Protein AF-A0A7K2Z265-F1 (afdb_monomer)

Foldseek 3Di:
DLQLLLVLLQDLCQLVLLLVCQVVPDHRLSNLQNVLSLCVLLVVNVLSLVSLVSSLVVLDLSSLQVQLVVCVVVVNNVSNVVSVVSSVVSVVVDDDDDPPPDVGDRLAEPVLSVQSNVCVVVVHRRHGPPQLSVLQVVQLVVQPDPPPNSNGGRHSCNSVCRHPRDDDPDDPDPDPPPPPPPDDDDDDDD

Solvent-accessible surface area (backbone atoms only — not comparable to full-atom values): 10446 Å² total; per-residue (Å²): 97,55,57,62,37,48,53,45,48,61,32,51,60,32,20,59,28,38,31,45,37,29,45,77,87,48,92,34,29,62,9,25,29,33,50,16,30,53,29,42,33,55,71,37,52,70,50,14,51,51,28,18,52,52,5,30,73,65,58,27,34,65,19,20,40,50,50,14,43,48,28,48,79,70,70,36,59,69,61,13,50,53,27,40,52,49,17,56,52,36,58,73,69,57,75,88,70,77,83,75,86,64,90,46,58,57,25,46,41,64,71,58,49,52,47,30,53,52,29,35,75,72,71,44,84,40,62,58,56,69,70,58,36,50,58,56,49,50,35,34,66,72,18,73,44,92,91,57,76,44,44,55,61,71,49,65,58,46,42,58,52,46,39,62,55,75,73,80,90,80,83,90,75,77,78,81,74,76,80,76,79,82,82,77,80,88,80,80,82,135

Nearest PDB structures (foldseek):
  6lk8-assembly1_U  TM=5.313E-01  e=1.709E+00  Xenopus laevis
  7o04-assembly1_B  TM=4.728E-01  e=8.018E+00  Shigella flexneri

Mean predicted aligned error: 9.59 Å

Secondary structure (DSSP, 8-state):
-HHHHHHHHTSTTHHHHHHHHHSTTS--HHHHHHHHHHHHHTT-HHHHHHHHHHHHHTT-HHHHHHHHHHHHHTT-HHHHHHHHHHHHHHHHH-------------SS-HHHHHHHHHHHHTTPPP---HHHHHHHHHHHHTT--TTTTT-----TTHHHHHHTPPPPS---------------PPPPP-

Radius of gyration: 20.93 Å; Cα contacts (8 Å, |Δi|>4): 254; chains: 1; bounding box: 68×50×61 Å

Structure (mmCIF, N/CA/C/O backbone):
data_AF-A0A7K2Z265-F1
#
_entry.id   AF-A0A7K2Z265-F1
#
loop_
_atom_site.group_PDB
_atom_site.id
_atom_site.type_symbol
_atom_site.label_atom_id
_atom_site.label_alt_id
_atom_site.label_comp_id
_atom_site.label_asym_id
_atom_site.label_entity_id
_atom_site.label_seq_id
_atom_site.pdbx_PDB_ins_code
_atom_site.Cartn_x
_atom_site.Cartn_y
_atom_site.Cartn_z
_atom_site.occupancy
_atom_site.B_iso_or_equiv
_atom_site.auth_seq_id
_atom_site.auth_comp_id
_atom_site.auth_asym_id
_atom_site.auth_atom_id
_atom_site.pdbx_PDB_model_num
ATOM 1 N N . LEU A 1 1 ? -10.457 3.605 0.356 1.00 92.75 1 LEU A N 1
ATOM 2 C CA . LEU A 1 1 ? -9.118 2.986 0.480 1.00 92.75 1 LEU A CA 1
ATOM 3 C C . LEU A 1 1 ? -8.331 3.089 -0.828 1.00 92.75 1 LEU A C 1
ATOM 5 O O . LEU A 1 1 ? -7.249 3.657 -0.787 1.00 92.75 1 LEU A O 1
ATOM 9 N N . GLY A 1 2 ? -8.897 2.667 -1.969 1.00 92.56 2 GLY A N 1
ATOM 10 C CA . GLY A 1 2 ? -8.255 2.712 -3.298 1.00 92.56 2 GLY A CA 1
ATOM 11 C C . GLY A 1 2 ? -7.523 4.016 -3.658 1.00 92.56 2 GLY A C 1
ATOM 12 O O . GLY A 1 2 ? -6.357 3.982 -4.046 1.00 92.56 2 GLY A O 1
ATOM 13 N N . LEU A 1 3 ? -8.145 5.181 -3.442 1.00 93.81 3 LEU A N 1
ATOM 14 C CA . LEU A 1 3 ? -7.483 6.471 -3.689 1.00 93.81 3 LEU A CA 1
ATOM 15 C C . LEU A 1 3 ? -6.237 6.681 -2.813 1.00 93.81 3 LEU A C 1
ATOM 17 O O . LEU A 1 3 ? -5.210 7.133 -3.304 1.00 93.81 3 LEU A O 1
ATOM 21 N N . ALA A 1 4 ? -6.306 6.339 -1.525 1.00 93.94 4 ALA A N 1
ATOM 22 C CA . ALA A 1 4 ? -5.195 6.549 -0.598 1.00 93.94 4 ALA A CA 1
ATOM 23 C C . ALA A 1 4 ? -3.974 5.704 -0.984 1.00 93.94 4 ALA A C 1
ATOM 25 O O . ALA A 1 4 ? -2.866 6.230 -1.049 1.00 93.94 4 ALA A O 1
ATOM 26 N N . VAL A 1 5 ? -4.184 4.422 -1.295 1.00 95.56 5 VAL A N 1
ATOM 27 C CA . VAL A 1 5 ? -3.099 3.524 -1.720 1.00 95.56 5 VAL A CA 1
ATOM 28 C C . VAL A 1 5 ? -2.532 3.931 -3.084 1.00 95.56 5 VAL A C 1
ATOM 30 O O . VAL A 1 5 ? -1.319 3.897 -3.267 1.00 95.56 5 VAL A O 1
ATOM 33 N N . SER A 1 6 ? -3.380 4.421 -3.997 1.00 95.06 6 SER A N 1
ATOM 34 C CA . SER A 1 6 ? -2.948 4.947 -5.299 1.00 95.06 6 SER A CA 1
ATOM 35 C C . SER A 1 6 ? -2.081 6.196 -5.146 1.00 95.06 6 SER A C 1
ATOM 37 O O . SER A 1 6 ? -1.080 6.339 -5.835 1.00 95.06 6 SER A O 1
ATOM 39 N N . LEU A 1 7 ? -2.420 7.107 -4.231 1.00 94.12 7 LEU A N 1
ATOM 40 C CA . LEU A 1 7 ? -1.603 8.298 -3.973 1.00 94.12 7 LEU A CA 1
ATOM 41 C C . LEU A 1 7 ? -0.234 7.946 -3.382 1.00 94.12 7 LEU A C 1
ATOM 43 O O . LEU A 1 7 ? 0.754 8.580 -3.733 1.00 94.12 7 LEU A O 1
ATOM 47 N N . VAL A 1 8 ? -0.167 6.928 -2.522 1.00 94.44 8 VAL A N 1
ATOM 48 C CA . VAL A 1 8 ? 1.095 6.460 -1.933 1.00 94.44 8 VAL A CA 1
ATOM 49 C C . VAL A 1 8 ? 2.042 5.914 -3.000 1.00 94.44 8 VAL A C 1
ATOM 51 O O . VAL A 1 8 ? 3.195 6.329 -3.040 1.00 94.44 8 VAL A O 1
ATOM 54 N N . VAL A 1 9 ? 1.574 5.022 -3.881 1.00 93.31 9 VAL A N 1
ATOM 55 C CA . VAL A 1 9 ? 2.433 4.439 -4.936 1.00 93.31 9 VAL A CA 1
ATOM 56 C C . VAL A 1 9 ? 2.828 5.454 -6.013 1.00 93.31 9 VAL A C 1
ATOM 58 O O . VAL A 1 9 ? 3.800 5.245 -6.731 1.00 93.31 9 VAL A O 1
ATOM 61 N N . ASN A 1 10 ? 2.086 6.561 -6.114 1.00 91.62 10 ASN A N 1
ATOM 62 C CA . ASN A 1 10 ? 2.368 7.677 -7.015 1.00 91.62 10 ASN A CA 1
ATOM 63 C C . ASN A 1 10 ? 3.257 8.762 -6.395 1.00 91.62 10 ASN A C 1
ATOM 65 O O . ASN A 1 10 ? 3.601 9.719 -7.090 1.00 91.62 10 ASN A O 1
ATOM 69 N N . ALA A 1 11 ? 3.596 8.653 -5.110 1.00 89.31 11 ALA A N 1
ATOM 70 C CA . ALA A 1 11 ? 4.465 9.615 -4.458 1.00 89.31 11 ALA A CA 1
ATOM 71 C C . ALA A 1 11 ? 5.883 9.530 -5.043 1.00 89.31 11 ALA A C 1
ATOM 73 O O . ALA A 1 11 ? 6.406 8.443 -5.268 1.00 89.31 11 ALA A O 1
ATOM 74 N N . GLU A 1 12 ? 6.513 10.684 -5.247 1.00 84.62 12 GLU A N 1
ATOM 75 C CA . GLU A 1 12 ? 7.880 10.801 -5.772 1.00 84.62 12 GLU A CA 1
ATOM 76 C C . GLU A 1 12 ? 8.914 9.930 -5.022 1.00 84.62 12 GLU A C 1
ATOM 78 O O . GLU A 1 12 ? 9.615 9.173 -5.688 1.00 84.62 12 GLU A O 1
ATOM 83 N N . PRO A 1 13 ? 8.954 9.885 -3.670 1.00 87.00 13 PRO A N 1
ATOM 84 C CA . PRO A 1 13 ? 9.923 9.051 -2.949 1.00 87.00 13 PRO A CA 1
ATOM 85 C C . PRO A 1 13 ? 9.544 7.559 -2.874 1.00 87.00 13 PRO A C 1
ATOM 87 O O . PRO A 1 13 ? 10.169 6.800 -2.131 1.00 87.00 13 PRO A O 1
ATOM 90 N N . ALA A 1 14 ? 8.489 7.100 -3.562 1.00 89.25 14 ALA A N 1
ATOM 91 C CA . ALA A 1 14 ? 7.989 5.733 -3.395 1.00 89.25 14 ALA A CA 1
ATOM 92 C C . ALA A 1 14 ? 8.985 4.666 -3.884 1.00 89.25 14 ALA A C 1
ATOM 94 O O . ALA A 1 14 ? 9.100 3.613 -3.256 1.00 89.25 14 ALA A O 1
ATOM 95 N N . ALA A 1 15 ? 9.718 4.941 -4.969 1.00 90.00 15 ALA A N 1
ATOM 96 C CA . ALA A 1 15 ? 10.728 4.025 -5.498 1.00 90.00 15 ALA A CA 1
ATOM 97 C C . ALA A 1 15 ? 11.900 3.854 -4.525 1.00 90.00 15 ALA A C 1
ATOM 99 O O . ALA A 1 15 ? 12.265 2.726 -4.193 1.00 90.00 15 ALA A O 1
ATOM 100 N N . ASP A 1 16 ? 12.425 4.966 -4.012 1.00 88.81 16 ASP A N 1
ATOM 101 C CA . ASP A 1 16 ? 13.565 4.963 -3.095 1.00 88.81 16 ASP A CA 1
ATOM 102 C C . ASP A 1 16 ? 13.193 4.371 -1.738 1.00 88.81 16 ASP A C 1
ATOM 104 O O . ASP A 1 16 ? 13.951 3.589 -1.167 1.00 88.81 16 ASP A O 1
ATOM 108 N N . ALA A 1 17 ? 11.989 4.662 -1.239 1.00 89.81 17 ALA A N 1
ATOM 109 C CA . ALA A 1 17 ? 11.475 4.040 -0.025 1.00 89.81 17 ALA A CA 1
ATOM 110 C C . ALA A 1 17 ? 11.376 2.513 -0.163 1.00 89.81 17 ALA A C 1
ATOM 112 O O . ALA A 1 17 ? 11.757 1.785 0.755 1.00 89.81 17 ALA A O 1
ATOM 113 N N . LEU A 1 18 ? 10.901 2.016 -1.310 1.00 90.75 18 LEU A N 1
ATOM 114 C CA . LEU A 1 18 ? 10.829 0.580 -1.575 1.00 90.75 18 LEU A CA 1
ATOM 115 C C . LEU A 1 18 ? 12.227 -0.050 -1.695 1.00 90.75 18 LEU A C 1
ATOM 117 O O . LEU A 1 18 ? 12.450 -1.124 -1.140 1.00 90.75 18 LEU A O 1
ATOM 121 N N . ALA A 1 19 ? 13.175 0.631 -2.346 1.00 89.62 19 ALA A N 1
ATOM 122 C CA . ALA A 1 19 ? 14.568 0.186 -2.428 1.00 89.62 19 ALA A CA 1
ATOM 123 C C . ALA A 1 19 ? 15.222 0.098 -1.039 1.00 89.62 19 ALA A C 1
ATOM 125 O O . ALA A 1 19 ? 15.872 -0.896 -0.720 1.00 89.62 19 ALA A O 1
ATOM 126 N N . ARG A 1 20 ? 14.999 1.102 -0.179 1.00 89.50 20 ARG A N 1
ATOM 127 C CA . ARG A 1 20 ? 15.494 1.108 1.207 1.00 89.50 20 ARG A CA 1
ATOM 128 C C . ARG A 1 20 ? 14.906 -0.014 2.051 1.00 89.50 20 ARG A C 1
ATOM 130 O O . ARG A 1 20 ? 15.618 -0.559 2.881 1.00 89.50 20 ARG A O 1
ATOM 137 N N . LEU A 1 21 ? 13.638 -0.371 1.845 1.00 89.62 21 LEU A N 1
ATOM 138 C CA . LEU A 1 21 ? 13.047 -1.522 2.531 1.00 89.62 21 LEU A CA 1
ATOM 139 C C . LEU A 1 21 ? 13.724 -2.838 2.127 1.00 89.62 21 LEU A C 1
ATOM 141 O O . LEU A 1 21 ? 13.885 -3.720 2.968 1.00 89.62 21 LEU A O 1
ATOM 145 N N . ALA A 1 22 ? 14.099 -2.972 0.855 1.00 87.25 22 ALA A N 1
ATOM 146 C CA . ALA A 1 22 ? 14.779 -4.159 0.351 1.00 87.25 22 ALA A CA 1
ATOM 147 C C . ALA A 1 22 ? 16.253 -4.245 0.797 1.00 87.25 22 ALA A C 1
ATOM 149 O O . ALA A 1 22 ? 16.784 -5.346 0.947 1.00 87.25 22 ALA A O 1
ATOM 150 N N . ASP A 1 23 ? 16.912 -3.109 1.056 1.00 84.06 23 ASP A N 1
ATOM 151 C CA . ASP A 1 23 ? 18.219 -3.065 1.723 1.00 84.06 23 ASP A CA 1
ATOM 152 C C . ASP A 1 23 ? 18.025 -3.360 3.226 1.00 84.06 23 ASP A C 1
ATOM 154 O O . ASP A 1 23 ? 17.827 -2.458 4.039 1.00 84.06 23 ASP A O 1
ATOM 158 N N . THR A 1 24 ? 18.055 -4.647 3.606 1.00 70.06 24 THR A N 1
ATOM 159 C CA . THR A 1 24 ? 17.704 -5.213 4.938 1.00 70.06 24 THR A CA 1
ATOM 160 C C . THR A 1 24 ? 18.455 -4.635 6.147 1.00 70.06 24 THR A C 1
ATOM 162 O O . THR A 1 24 ? 18.251 -5.058 7.286 1.00 70.06 24 THR A O 1
ATOM 165 N N . ARG A 1 25 ? 19.326 -3.649 5.936 1.00 73.69 25 ARG A N 1
ATOM 166 C CA . ARG A 1 25 ? 20.155 -3.003 6.953 1.00 73.69 25 ARG A CA 1
ATOM 167 C C . ARG A 1 25 ? 19.340 -2.274 8.015 1.00 73.69 25 ARG A C 1
ATOM 169 O O . ARG A 1 25 ? 19.812 -2.186 9.150 1.00 73.69 25 ARG A O 1
ATOM 176 N N . ARG A 1 26 ? 18.163 -1.727 7.676 1.00 76.06 26 ARG A N 1
ATOM 177 C CA . ARG A 1 26 ? 17.245 -1.081 8.634 1.00 76.06 26 ARG A CA 1
ATOM 178 C C . ARG A 1 26 ? 15.782 -1.198 8.195 1.00 76.06 26 ARG A C 1
ATOM 180 O O . ARG A 1 26 ? 15.506 -1.109 7.005 1.00 76.06 26 ARG A O 1
ATOM 187 N N . PRO A 1 27 ? 14.831 -1.315 9.141 1.00 80.56 27 PRO A N 1
ATOM 188 C CA . PRO A 1 27 ? 13.412 -1.261 8.811 1.00 80.56 27 PRO A CA 1
ATOM 189 C C . PRO A 1 27 ? 13.046 0.122 8.245 1.00 80.56 27 PRO A C 1
ATOM 191 O O . PRO A 1 27 ? 13.196 1.131 8.938 1.00 80.56 27 PRO A O 1
ATOM 194 N N . ASP A 1 28 ? 12.545 0.174 7.007 1.00 90.06 28 ASP A N 1
ATOM 195 C CA . ASP A 1 28 ? 12.037 1.405 6.389 1.00 90.06 28 ASP A CA 1
ATOM 196 C C . ASP A 1 28 ? 10.500 1.436 6.443 1.00 90.06 28 ASP A C 1
ATOM 198 O O . ASP A 1 28 ? 9.792 0.696 5.752 1.00 90.06 28 ASP A O 1
ATOM 202 N N . ALA A 1 29 ? 9.966 2.315 7.293 1.00 92.56 29 ALA A N 1
ATOM 203 C CA . ALA A 1 29 ? 8.527 2.448 7.500 1.00 92.56 29 ALA A CA 1
ATOM 204 C C . ALA A 1 29 ? 7.792 2.996 6.261 1.00 92.56 29 ALA A C 1
ATOM 206 O O . ALA A 1 29 ? 6.595 2.751 6.088 1.00 92.56 29 ALA A O 1
ATOM 207 N N . SER A 1 30 ? 8.467 3.774 5.411 1.00 92.94 30 SER A N 1
ATOM 208 C CA . SER A 1 30 ? 7.890 4.332 4.182 1.00 92.94 30 SER A CA 1
ATOM 209 C C . SER A 1 30 ? 7.836 3.276 3.082 1.00 92.94 30 SER A C 1
ATOM 211 O O . SER A 1 30 ? 6.812 3.152 2.413 1.00 92.94 30 SER A O 1
ATOM 213 N N . GLY A 1 31 ? 8.878 2.461 2.949 1.00 92.00 31 GLY A N 1
ATOM 214 C CA . GLY A 1 31 ? 8.914 1.333 2.033 1.00 92.00 31 GLY A CA 1
ATOM 215 C C . GLY A 1 31 ? 7.892 0.272 2.413 1.00 92.00 31 GLY A C 1
ATOM 216 O O . GLY A 1 31 ? 7.185 -0.215 1.537 1.00 92.00 31 GLY A O 1
ATOM 217 N N . GLY A 1 32 ? 7.713 -0.008 3.713 1.00 94.38 32 GLY A N 1
ATOM 218 C CA . GLY A 1 32 ? 6.671 -0.931 4.189 1.00 94.38 32 GLY A CA 1
ATOM 219 C C . GLY A 1 32 ? 5.265 -0.457 3.820 1.00 94.38 32 GLY A C 1
ATOM 220 O O . GLY A 1 32 ? 4.431 -1.235 3.360 1.00 94.38 32 GLY A O 1
ATOM 221 N N . LEU A 1 33 ? 5.017 0.851 3.938 1.00 96.56 33 LEU A N 1
ATOM 222 C CA . LEU A 1 33 ? 3.772 1.463 3.483 1.00 96.56 33 LEU A CA 1
ATOM 223 C C . LEU A 1 33 ? 3.577 1.288 1.967 1.00 96.56 33 LEU A C 1
ATOM 225 O O . LEU A 1 33 ? 2.512 0.833 1.548 1.00 96.56 33 LEU A O 1
ATOM 229 N N . VAL A 1 34 ? 4.580 1.655 1.163 1.00 96.19 34 VAL A N 1
ATOM 230 C CA . VAL A 1 34 ? 4.517 1.584 -0.307 1.00 96.19 34 VAL A CA 1
ATOM 231 C C . VAL A 1 34 ? 4.291 0.149 -0.768 1.00 96.19 34 VAL A C 1
ATOM 233 O O . VAL A 1 34 ? 3.402 -0.100 -1.583 1.00 96.19 34 VAL A O 1
ATOM 236 N N . PHE A 1 35 ? 5.033 -0.802 -0.206 1.00 95.75 35 PHE A N 1
ATOM 237 C CA . PHE A 1 35 ? 4.916 -2.208 -0.561 1.00 95.75 35 PHE A CA 1
ATOM 238 C C . PHE A 1 35 ? 3.551 -2.787 -0.179 1.00 95.75 35 PHE A C 1
ATOM 240 O O . PHE A 1 35 ? 2.906 -3.432 -1.004 1.00 95.75 35 PHE A O 1
ATOM 247 N N . GLY A 1 36 ? 3.033 -2.459 1.010 1.00 95.88 36 GLY A N 1
ATOM 248 C CA . GLY A 1 36 ? 1.667 -2.824 1.389 1.00 95.88 36 GLY A CA 1
ATOM 249 C C . GLY A 1 36 ? 0.611 -2.246 0.435 1.00 95.88 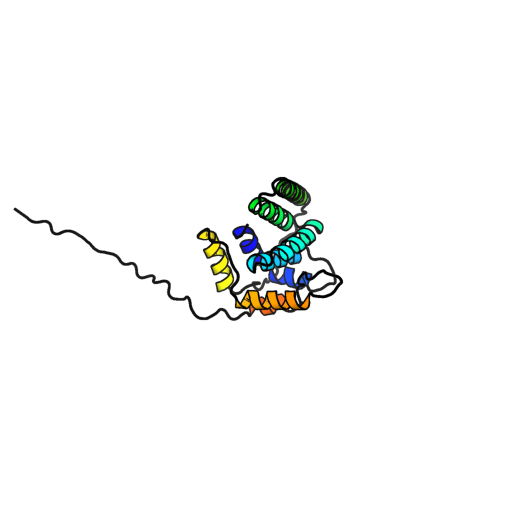36 GLY A C 1
ATOM 250 O O . GLY A 1 36 ? -0.354 -2.925 0.089 1.00 95.88 36 GLY A O 1
ATOM 251 N N . CYS A 1 37 ? 0.800 -1.016 -0.055 1.00 97.00 37 CYS A N 1
ATOM 252 C CA . CYS A 1 37 ? -0.092 -0.421 -1.054 1.00 97.00 37 CYS A CA 1
ATOM 253 C C . CYS A 1 37 ? -0.024 -1.128 -2.417 1.00 97.00 37 CYS A C 1
ATOM 255 O O . CYS A 1 37 ? -1.075 -1.342 -3.020 1.00 97.00 37 CYS A O 1
ATOM 257 N N . LEU A 1 38 ? 1.165 -1.527 -2.882 1.00 95.81 38 LEU A N 1
ATOM 258 C CA . LEU A 1 38 ? 1.321 -2.329 -4.103 1.00 95.81 38 LEU A CA 1
ATOM 259 C C . LEU A 1 38 ? 0.606 -3.680 -3.982 1.00 95.81 38 LEU A C 1
ATOM 261 O O . LEU A 1 38 ? -0.156 -4.052 -4.870 1.00 95.81 38 LEU A O 1
ATOM 265 N N . LEU A 1 39 ? 0.798 -4.376 -2.860 1.00 94.69 39 LEU A N 1
ATOM 266 C CA . LEU A 1 39 ? 0.163 -5.667 -2.590 1.00 94.69 39 LEU A CA 1
ATOM 267 C C . LEU A 1 39 ? -1.361 -5.554 -2.551 1.00 94.69 39 LEU A C 1
ATOM 269 O O . LEU A 1 39 ? -2.044 -6.386 -3.138 1.00 94.69 39 LEU A O 1
ATOM 273 N N . TYR A 1 40 ? -1.902 -4.497 -1.939 1.00 95.25 40 TYR A N 1
ATOM 274 C CA . TYR A 1 40 ? -3.345 -4.254 -1.944 1.00 95.25 40 TYR A CA 1
ATOM 275 C C . TYR A 1 40 ? -3.887 -4.060 -3.367 1.00 95.25 40 TYR A C 1
ATOM 277 O O . TYR A 1 40 ? -4.908 -4.644 -3.719 1.00 95.25 40 TYR A O 1
ATOM 285 N N . LEU A 1 41 ? -3.203 -3.259 -4.194 1.00 94.81 41 LEU A N 1
ATOM 286 C CA . LEU A 1 41 ? -3.617 -3.018 -5.581 1.00 94.81 41 LEU A CA 1
ATOM 287 C C . LEU A 1 41 ? -3.500 -4.272 -6.471 1.00 94.81 41 LEU A C 1
ATOM 289 O O . LEU A 1 41 ? -4.162 -4.334 -7.506 1.00 94.81 41 LEU A O 1
ATOM 293 N N . ALA A 1 42 ? -2.687 -5.249 -6.060 1.00 92.50 42 ALA A N 1
ATOM 294 C CA . ALA A 1 42 ? -2.530 -6.567 -6.680 1.00 92.50 42 ALA A CA 1
ATOM 295 C C . ALA A 1 42 ? -3.374 -7.672 -6.005 1.00 92.50 42 ALA A C 1
ATOM 297 O O . ALA A 1 42 ? -3.111 -8.852 -6.205 1.00 92.50 42 ALA A O 1
ATOM 298 N N . ASP A 1 43 ? -4.371 -7.303 -5.193 1.00 91.31 43 ASP A N 1
ATOM 299 C CA . ASP A 1 43 ? -5.291 -8.218 -4.492 1.00 91.31 43 ASP A CA 1
ATOM 300 C C . ASP A 1 43 ? -4.678 -9.115 -3.399 1.00 91.31 43 ASP A C 1
ATOM 302 O O . ASP A 1 43 ? -5.332 -10.007 -2.865 1.00 91.31 43 ASP A O 1
ATOM 306 N N . HIS A 1 44 ? -3.449 -8.842 -2.968 1.00 90.44 44 HIS A N 1
ATOM 307 C CA . HIS A 1 44 ? -2.797 -9.543 -1.860 1.00 90.44 44 HIS A CA 1
ATOM 308 C C . HIS A 1 44 ? -3.121 -8.872 -0.513 1.00 90.44 44 HIS A C 1
ATOM 310 O O . HIS A 1 44 ? -2.250 -8.301 0.149 1.00 90.44 44 HIS A O 1
ATOM 316 N N . GLN A 1 45 ? -4.394 -8.910 -0.104 1.00 90.62 45 GLN A N 1
ATOM 317 C CA . GLN A 1 45 ? -4.902 -8.140 1.043 1.00 90.62 45 GLN A CA 1
ATOM 318 C C . GLN A 1 45 ? -4.271 -8.522 2.393 1.00 90.62 45 GLN A C 1
ATOM 320 O O . GLN A 1 45 ? -3.965 -7.639 3.196 1.00 90.62 45 GLN A O 1
ATOM 325 N N . ASP A 1 46 ? -4.041 -9.812 2.647 1.00 89.88 46 ASP A N 1
ATOM 326 C CA . ASP A 1 46 ? -3.419 -10.267 3.898 1.00 89.88 46 ASP A CA 1
ATOM 327 C C . ASP A 1 46 ? -1.966 -9.800 4.019 1.00 89.88 46 ASP A C 1
ATOM 329 O O . ASP A 1 46 ? -1.564 -9.262 5.055 1.00 89.88 46 ASP A O 1
ATOM 333 N N . ALA A 1 47 ? -1.203 -9.915 2.930 1.00 91.50 47 ALA A N 1
ATOM 334 C CA . ALA A 1 47 ? 0.165 -9.418 2.864 1.00 91.50 47 ALA A CA 1
ATOM 335 C C . ALA A 1 47 ? 0.212 -7.887 2.988 1.00 91.50 47 ALA A C 1
ATOM 337 O O . ALA A 1 47 ? 1.039 -7.344 3.722 1.00 91.50 47 ALA A O 1
ATOM 338 N N . ALA A 1 48 ? -0.718 -7.178 2.343 1.00 94.62 48 ALA A N 1
ATOM 339 C CA . ALA A 1 48 ? -0.849 -5.732 2.489 1.00 94.62 48 ALA A CA 1
ATOM 340 C C . ALA A 1 48 ? -1.087 -5.323 3.949 1.00 94.62 48 ALA A C 1
ATOM 342 O O . ALA A 1 48 ? -0.423 -4.416 4.459 1.00 94.62 48 ALA A O 1
ATOM 343 N N . ARG A 1 49 ? -1.992 -6.025 4.647 1.00 95.06 49 ARG A N 1
ATOM 344 C CA . ARG A 1 49 ? -2.275 -5.788 6.066 1.00 95.06 49 ARG A CA 1
ATOM 345 C C . ARG A 1 49 ? -1.022 -5.976 6.919 1.00 95.06 49 ARG A C 1
ATOM 347 O O . ARG A 1 49 ? -0.748 -5.111 7.750 1.00 95.06 49 ARG A O 1
ATOM 354 N N . PHE A 1 50 ? -0.264 -7.052 6.708 1.00 93.88 50 PHE A N 1
ATOM 355 C CA . PHE A 1 50 ? 0.993 -7.292 7.424 1.00 93.88 50 PHE A CA 1
ATOM 356 C C . PHE A 1 50 ? 1.965 -6.116 7.261 1.00 93.88 50 PHE A C 1
ATOM 358 O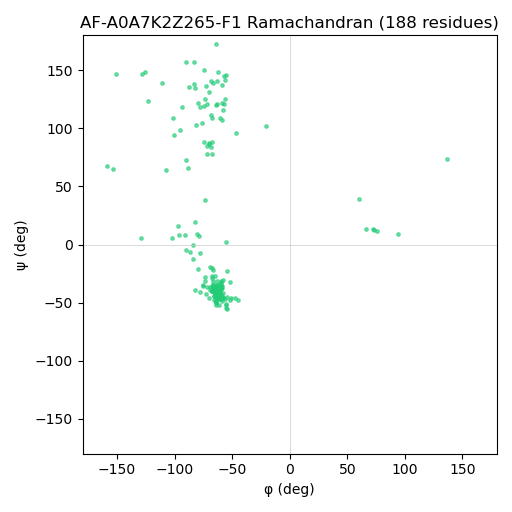 O . PHE A 1 50 ? 2.429 -5.543 8.248 1.00 93.88 50 PHE A O 1
ATOM 365 N N . TRP A 1 51 ? 2.211 -5.692 6.021 1.00 95.31 51 TRP A N 1
ATOM 366 C CA . TRP A 1 51 ? 3.156 -4.613 5.735 1.00 95.31 51 TRP A CA 1
ATOM 367 C C . TRP A 1 51 ? 2.703 -3.256 6.271 1.00 95.31 51 TRP A C 1
ATOM 369 O O . TRP A 1 51 ? 3.525 -2.469 6.750 1.00 95.31 51 TRP A O 1
ATOM 379 N N . TRP A 1 52 ? 1.397 -2.985 6.286 1.00 97.25 52 TRP A N 1
ATOM 380 C CA . TRP A 1 52 ? 0.883 -1.792 6.951 1.00 97.25 52 TRP A CA 1
ATOM 381 C C . TRP A 1 52 ? 1.016 -1.857 8.474 1.00 97.25 52 TRP A C 1
ATOM 383 O O . TRP A 1 52 ? 1.308 -0.828 9.082 1.00 97.25 52 TRP A O 1
ATOM 393 N N . GLN A 1 53 ? 0.843 -3.027 9.098 1.00 96.62 53 GLN A N 1
ATOM 394 C CA . GLN A 1 53 ? 1.061 -3.188 10.542 1.00 96.62 53 GLN A CA 1
ATOM 395 C C . GLN A 1 53 ? 2.533 -2.981 10.897 1.00 96.62 53 GLN A C 1
ATOM 397 O O . GLN A 1 53 ? 2.829 -2.220 11.819 1.00 96.62 53 GLN A O 1
ATOM 402 N N . PHE A 1 54 ? 3.446 -3.565 10.116 1.00 94.62 54 PHE A N 1
ATOM 403 C CA . PHE A 1 54 ? 4.886 -3.328 10.225 1.00 94.62 54 PHE A CA 1
ATOM 404 C C . PHE A 1 54 ? 5.212 -1.830 10.136 1.00 94.62 54 PHE A C 1
ATOM 406 O O . PHE A 1 54 ? 5.784 -1.253 11.060 1.00 94.62 54 PHE A O 1
ATOM 413 N N . ALA A 1 55 ? 4.769 -1.163 9.067 1.00 95.44 55 ALA A N 1
ATOM 414 C CA . ALA A 1 55 ? 5.042 0.254 8.848 1.00 95.44 55 ALA A CA 1
ATOM 415 C C . ALA A 1 55 ? 4.447 1.147 9.949 1.00 95.44 55 ALA A C 1
ATOM 417 O O . ALA A 1 55 ? 5.095 2.097 10.394 1.00 95.44 55 ALA A O 1
ATOM 418 N N . ALA A 1 56 ? 3.232 0.849 10.418 1.00 95.31 56 ALA A N 1
ATOM 419 C CA . ALA A 1 56 ? 2.602 1.568 11.522 1.00 95.31 56 ALA A CA 1
ATOM 420 C C . ALA A 1 56 ? 3.345 1.351 12.850 1.00 95.31 56 ALA A C 1
ATOM 422 O O . ALA A 1 56 ? 3.507 2.306 13.615 1.00 95.31 56 ALA A O 1
ATOM 423 N N . GLY A 1 57 ? 3.841 0.135 13.100 1.00 94.00 57 GLY A N 1
ATOM 424 C CA . GLY A 1 57 ? 4.711 -0.190 14.233 1.00 94.00 57 GLY A CA 1
ATOM 425 C C . GLY A 1 57 ? 6.036 0.576 14.198 1.00 94.00 57 GLY A C 1
ATOM 426 O O . GLY A 1 57 ? 6.502 1.048 15.232 1.00 94.00 57 GLY A O 1
ATOM 427 N N . CYS A 1 58 ? 6.580 0.816 13.004 1.00 92.31 58 CYS A N 1
ATOM 428 C CA . CYS A 1 58 ? 7.742 1.681 12.784 1.00 92.31 58 CYS A CA 1
ATOM 429 C C . CYS A 1 58 ? 7.404 3.191 12.753 1.00 92.31 58 CYS A C 1
ATOM 431 O O . CYS A 1 58 ? 8.259 4.007 12.412 1.00 92.31 58 CYS A O 1
ATOM 433 N N . GLY A 1 59 ? 6.173 3.589 13.098 1.00 92.81 59 GLY A N 1
ATOM 434 C CA . GLY A 1 59 ? 5.775 4.993 13.251 1.00 92.81 59 GLY A CA 1
ATOM 435 C C . GLY A 1 59 ? 5.152 5.652 12.015 1.00 92.81 59 GLY A C 1
ATOM 436 O O . GLY A 1 59 ? 4.904 6.862 12.018 1.00 92.81 59 GLY A O 1
ATOM 437 N N . ASN A 1 60 ? 4.840 4.899 10.957 1.00 94.50 60 ASN A N 1
ATOM 438 C CA . ASN A 1 60 ? 4.200 5.457 9.768 1.00 94.50 60 ASN A CA 1
ATOM 439 C C . ASN A 1 60 ? 2.699 5.723 9.995 1.00 94.50 60 ASN A C 1
ATOM 441 O O . ASN A 1 60 ? 1.854 4.825 9.953 1.00 94.50 60 ASN A O 1
ATOM 445 N N . ARG A 1 61 ? 2.341 7.002 10.165 1.00 95.62 61 ARG A N 1
ATOM 446 C CA . ARG A 1 61 ? 0.943 7.441 10.352 1.00 95.62 61 ARG A CA 1
ATOM 447 C C . ARG A 1 61 ? 0.017 7.076 9.186 1.00 95.62 61 ARG A C 1
ATOM 449 O O . ARG A 1 61 ? -1.179 6.869 9.400 1.00 95.62 61 ARG A O 1
ATOM 456 N N . THR A 1 62 ? 0.541 7.052 7.960 1.00 96.00 62 THR A N 1
ATOM 457 C CA . THR A 1 62 ? -0.240 6.799 6.744 1.00 96.00 62 THR A CA 1
ATOM 458 C C . THR A 1 62 ? -0.580 5.317 6.645 1.00 96.00 62 THR A C 1
ATOM 460 O O . THR A 1 62 ? -1.703 4.990 6.272 1.00 96.00 62 THR A O 1
ATOM 463 N N . ALA A 1 63 ? 0.322 4.432 7.079 1.00 97.19 63 ALA A N 1
ATOM 464 C CA . ALA A 1 63 ? 0.048 3.000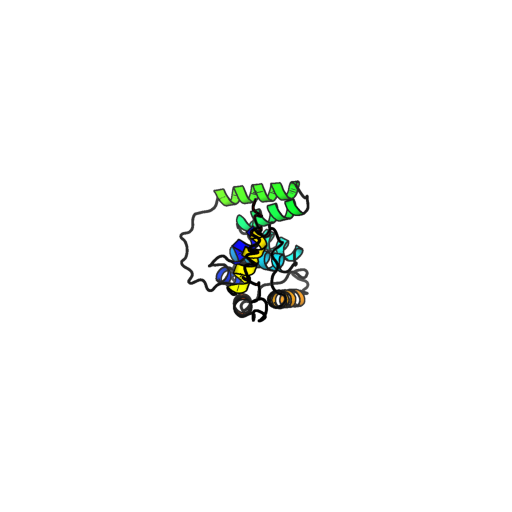 7.191 1.00 97.19 63 ALA A CA 1
ATOM 465 C C . ALA A 1 63 ? -1.063 2.716 8.215 1.00 97.19 63 ALA A C 1
ATOM 467 O O . ALA A 1 63 ? -2.034 2.033 7.893 1.00 97.19 63 ALA A O 1
ATOM 468 N N . ALA A 1 64 ? -1.005 3.351 9.393 1.00 97.50 64 ALA A N 1
ATOM 469 C CA . ALA A 1 64 ? -2.085 3.273 10.382 1.00 97.50 64 ALA A CA 1
ATOM 470 C C . ALA A 1 64 ? -3.428 3.794 9.823 1.00 97.50 64 ALA A C 1
ATOM 472 O O . ALA A 1 64 ? -4.485 3.211 10.061 1.00 97.50 64 ALA A O 1
ATOM 473 N N . ASN A 1 65 ? -3.409 4.862 9.017 1.00 97.38 65 ASN A N 1
ATOM 474 C CA . ASN A 1 65 ? -4.616 5.340 8.341 1.00 97.38 65 ASN A CA 1
ATOM 475 C C . ASN A 1 65 ? -5.139 4.336 7.292 1.00 97.38 65 ASN A C 1
ATOM 477 O O . ASN A 1 65 ? -6.349 4.139 7.198 1.00 97.38 65 ASN A O 1
ATOM 481 N N . CYS A 1 66 ? -4.256 3.677 6.533 1.00 97.75 66 CYS A N 1
ATOM 482 C CA . CYS A 1 66 ? -4.646 2.638 5.574 1.00 97.75 66 CYS A CA 1
ATOM 483 C C . CYS A 1 66 ? -5.305 1.443 6.275 1.00 97.75 66 CYS A C 1
ATOM 485 O O . CYS A 1 66 ? -6.371 1.015 5.837 1.00 97.75 66 CYS A O 1
ATOM 487 N N . LEU A 1 67 ? -4.758 0.988 7.409 1.00 97.81 67 LEU A N 1
ATOM 488 C CA . LEU A 1 67 ? -5.374 -0.052 8.245 1.00 97.81 67 LEU A CA 1
ATOM 489 C C . LEU A 1 67 ? -6.761 0.356 8.736 1.00 97.81 67 LEU A C 1
ATOM 491 O O . LEU A 1 67 ? -7.709 -0.413 8.601 1.00 97.81 67 LEU A O 1
ATOM 495 N N . SER A 1 68 ? -6.917 1.586 9.232 1.00 98.00 68 SER A N 1
ATOM 496 C CA . SER A 1 68 ? -8.231 2.090 9.644 1.00 98.00 68 SER A CA 1
ATOM 497 C C . SER A 1 68 ? -9.251 2.024 8.503 1.00 98.00 68 SER A C 1
ATOM 499 O O . SER A 1 68 ? -10.365 1.535 8.686 1.00 98.00 68 SER A O 1
ATOM 501 N N . LEU A 1 69 ? -8.870 2.484 7.308 1.00 96.94 69 LEU A N 1
ATOM 502 C CA . LEU A 1 69 ? -9.734 2.457 6.127 1.00 96.94 69 LEU A CA 1
ATOM 503 C C . LEU A 1 69 ? -10.047 1.029 5.657 1.00 96.94 69 LEU A C 1
ATOM 505 O O . LEU A 1 69 ? -11.175 0.784 5.237 1.00 96.94 69 LEU A O 1
ATOM 509 N N . HIS A 1 70 ? -9.084 0.111 5.748 1.00 96.56 70 HIS A N 1
ATOM 510 C CA . HIS A 1 70 ? -9.264 -1.307 5.436 1.00 96.56 70 HIS A CA 1
ATOM 511 C C . HIS A 1 70 ? -10.257 -1.965 6.399 1.00 96.56 70 HIS A C 1
ATOM 513 O O . HIS A 1 70 ? -11.274 -2.501 5.972 1.00 96.56 70 HIS A O 1
ATOM 519 N N . HIS A 1 71 ? -10.058 -1.829 7.709 1.00 96.00 71 HIS A N 1
ATOM 520 C CA . HIS A 1 71 ? -10.996 -2.374 8.692 1.00 96.00 71 HIS A CA 1
ATOM 521 C C . HIS A 1 71 ? -12.413 -1.793 8.524 1.00 96.00 71 HIS A C 1
ATOM 523 O O . HIS A 1 71 ? -13.394 -2.525 8.644 1.00 96.00 71 HIS A O 1
ATOM 529 N N . ARG A 1 72 ? -12.551 -0.511 8.143 1.00 96.56 72 ARG A N 1
ATOM 530 C CA . ARG A 1 72 ? -13.865 0.082 7.817 1.00 96.56 72 ARG A CA 1
ATOM 531 C C . ARG A 1 72 ? -14.531 -0.570 6.611 1.00 96.56 72 ARG A C 1
ATOM 533 O O . ARG A 1 72 ? -15.730 -0.819 6.677 1.00 96.56 72 ARG A O 1
ATOM 540 N N . SER A 1 73 ? -13.795 -0.853 5.533 1.00 93.25 73 SER A N 1
ATOM 541 C CA . SER A 1 73 ? -14.381 -1.518 4.358 1.00 93.25 73 SER A CA 1
ATOM 542 C C . SER A 1 73 ? -14.808 -2.959 4.639 1.00 93.25 73 SER A C 1
ATOM 544 O O . SER A 1 73 ? -15.688 -3.462 3.952 1.00 93.25 73 SER A O 1
ATOM 546 N N . HIS A 1 74 ? -14.246 -3.593 5.672 1.00 93.88 74 HIS A N 1
ATOM 547 C CA . HIS A 1 74 ? -14.638 -4.927 6.140 1.00 93.88 74 HIS A CA 1
ATOM 548 C C . HIS A 1 74 ? -15.642 -4.908 7.313 1.00 93.88 74 HIS A C 1
ATOM 550 O O . HIS A 1 74 ? -15.923 -5.954 7.893 1.00 93.88 74 HIS A O 1
ATOM 556 N N . GLY A 1 75 ? -16.186 -3.742 7.692 1.00 95.31 75 GLY A N 1
ATOM 557 C CA . GLY A 1 75 ? -17.169 -3.623 8.783 1.00 95.31 75 GLY A CA 1
ATOM 558 C C . GLY A 1 75 ? -16.600 -3.818 10.197 1.00 95.31 75 GLY A C 1
ATOM 559 O O . GLY A 1 75 ? -17.352 -3.958 11.160 1.00 95.31 75 GLY A O 1
ATOM 560 N N . GLN A 1 76 ? -15.277 -3.809 10.351 1.00 95.75 76 GLN A N 1
ATOM 561 C CA . GLN A 1 76 ? -14.569 -4.046 11.611 1.00 95.75 76 GLN A CA 1
ATOM 562 C C . GLN A 1 76 ? -14.345 -2.722 12.359 1.00 95.75 76 GLN A C 1
ATOM 564 O O . GLN A 1 76 ? -13.238 -2.185 12.424 1.00 95.75 76 GLN A O 1
ATOM 569 N N . SER A 1 77 ? -15.419 -2.158 12.919 1.00 95.44 77 SER A N 1
ATOM 570 C CA . SER A 1 77 ? -15.417 -0.802 13.497 1.00 95.44 77 SER A CA 1
ATOM 571 C C . SER A 1 77 ? -14.427 -0.607 14.652 1.00 95.44 77 SER A C 1
ATOM 573 O O . SER A 1 77 ? -13.782 0.435 14.737 1.00 95.44 77 SER A O 1
ATOM 575 N N . ARG A 1 78 ? -14.256 -1.612 15.523 1.00 97.25 78 ARG A N 1
ATOM 576 C CA . ARG A 1 78 ? -13.343 -1.517 16.676 1.00 97.25 78 ARG A CA 1
ATOM 577 C C . ARG A 1 78 ? -11.886 -1.367 16.238 1.00 97.25 78 ARG A C 1
ATOM 579 O O . ARG A 1 78 ? -11.198 -0.462 16.707 1.00 97.25 78 ARG A O 1
ATOM 586 N N . ASP A 1 79 ? -11.436 -2.223 15.326 1.00 96.00 79 ASP A N 1
ATOM 587 C CA . ASP A 1 79 ? -10.067 -2.178 14.806 1.00 96.00 79 ASP A CA 1
ATOM 588 C C . ASP A 1 79 ? -9.849 -0.911 13.980 1.00 96.00 79 ASP A C 1
ATOM 590 O O . ASP A 1 79 ? -8.831 -0.229 14.115 1.00 96.00 79 ASP A O 1
ATOM 594 N N . ALA A 1 80 ? -10.851 -0.522 13.188 1.00 97.50 80 ALA A N 1
ATOM 595 C CA . ALA A 1 80 ? -10.828 0.725 12.443 1.00 97.50 80 ALA A CA 1
ATOM 596 C C . ALA A 1 80 ? -10.571 1.948 13.332 1.00 97.50 80 ALA A C 1
ATOM 598 O O . ALA A 1 80 ? -9.772 2.817 12.962 1.00 97.50 80 ALA A O 1
ATOM 599 N N . ASP A 1 81 ? -11.243 2.037 14.478 1.00 98.06 81 ASP A N 1
ATOM 600 C CA . ASP A 1 81 ? -11.103 3.167 15.393 1.00 98.06 81 ASP A CA 1
ATOM 601 C C . ASP A 1 81 ? -9.795 3.114 16.184 1.00 98.06 81 ASP A C 1
ATOM 603 O O . ASP A 1 81 ? -9.161 4.157 16.370 1.00 98.06 81 ASP A O 1
ATOM 607 N N . HIS A 1 82 ? -9.326 1.917 16.549 1.00 97.88 82 HIS A N 1
ATOM 608 C CA . HIS A 1 82 ? -7.999 1.723 17.134 1.00 97.88 82 HIS A CA 1
ATOM 609 C C . HIS A 1 82 ? -6.895 2.290 16.226 1.00 97.88 82 HIS A C 1
ATOM 611 O O . HIS A 1 82 ? -6.140 3.180 16.632 1.00 97.88 82 HIS A O 1
ATOM 617 N N . TRP A 1 83 ? -6.853 1.859 14.963 1.00 97.62 83 TRP A N 1
ATOM 618 C CA . TRP A 1 83 ? -5.843 2.319 14.006 1.00 97.62 83 TRP A CA 1
ATOM 619 C C . TRP A 1 83 ? -5.994 3.803 13.652 1.00 97.62 83 TRP A C 1
ATOM 621 O O . TRP A 1 83 ? -4.998 4.500 13.428 1.00 97.62 83 TRP A O 1
ATOM 631 N N . ARG A 1 84 ? -7.226 4.333 13.663 1.00 97.88 84 ARG A N 1
ATOM 632 C CA . ARG A 1 84 ? -7.474 5.772 13.488 1.00 97.88 84 ARG A CA 1
ATOM 633 C C . ARG A 1 84 ? -6.880 6.585 14.635 1.00 97.88 84 ARG A C 1
ATOM 635 O O . ARG A 1 84 ? -6.244 7.611 14.385 1.00 97.88 84 ARG A O 1
ATOM 642 N N . ALA A 1 85 ? -7.073 6.132 15.872 1.00 97.69 85 ALA A N 1
ATOM 643 C C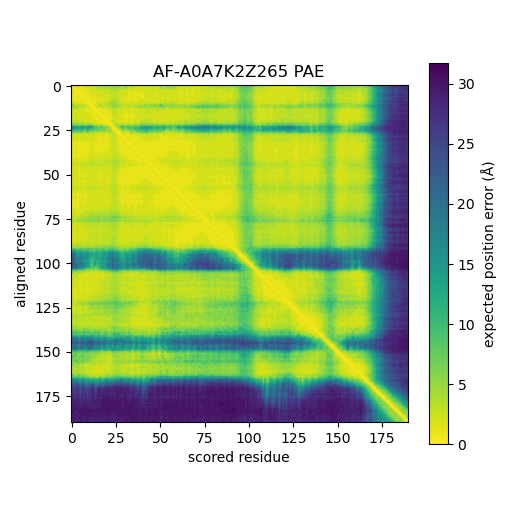A . ALA A 1 85 ? -6.497 6.767 17.051 1.00 97.69 85 ALA A CA 1
ATOM 644 C C . ALA A 1 85 ? -4.963 6.707 17.013 1.00 97.69 85 ALA A C 1
ATOM 646 O O . ALA A 1 85 ? -4.308 7.729 17.220 1.00 97.69 85 ALA A O 1
ATOM 647 N N . GLN A 1 86 ? -4.388 5.558 16.647 1.00 96.62 86 GLN A N 1
ATOM 648 C CA . GLN A 1 86 ? -2.941 5.415 16.486 1.00 96.62 86 GLN A CA 1
ATOM 649 C C . GLN A 1 86 ? -2.382 6.357 15.410 1.00 96.62 86 GLN A C 1
ATOM 651 O O . GLN A 1 86 ? -1.398 7.054 15.658 1.00 96.62 86 GLN A O 1
ATOM 656 N N . SER A 1 87 ? -3.035 6.460 14.247 1.00 96.50 87 SER A N 1
ATOM 657 C CA . SER A 1 87 ? -2.648 7.410 13.192 1.00 96.50 87 SER A CA 1
ATOM 658 C C . SER A 1 87 ? -2.660 8.863 13.691 1.00 96.50 87 SER A C 1
ATOM 660 O O . SER A 1 87 ? -1.725 9.624 13.423 1.00 96.50 87 SER A O 1
ATOM 662 N N . ALA A 1 88 ? -3.675 9.248 14.473 1.00 96.50 88 ALA A N 1
ATOM 663 C CA . ALA A 1 88 ? -3.762 10.581 15.066 1.00 96.50 88 ALA A CA 1
ATOM 664 C C . ALA A 1 88 ? -2.643 10.848 16.088 1.00 96.50 88 ALA A C 1
ATOM 666 O O . ALA A 1 88 ? -2.091 11.950 16.104 1.00 96.50 88 ALA A O 1
ATOM 667 N N . THR A 1 89 ? -2.284 9.858 16.908 1.00 96.25 89 THR A N 1
ATOM 668 C CA . THR A 1 89 ? -1.159 9.949 17.851 1.00 96.25 89 THR A CA 1
ATOM 669 C C . THR A 1 89 ? 0.165 10.114 17.110 1.00 96.25 89 THR A C 1
ATOM 671 O O . THR A 1 89 ? 0.886 11.076 17.365 1.00 96.25 89 THR A O 1
ATOM 674 N N . LEU A 1 90 ? 0.440 9.265 16.116 1.00 93.50 90 LEU A N 1
ATOM 675 C CA . LEU A 1 90 ? 1.660 9.343 15.304 1.00 93.50 90 LEU A CA 1
ATOM 676 C C . LEU A 1 90 ? 1.786 10.683 14.569 1.00 93.50 90 LEU A C 1
ATOM 678 O O . LEU A 1 90 ? 2.880 11.231 14.457 1.00 93.50 90 LEU A O 1
ATOM 682 N N . ARG A 1 91 ? 0.668 11.259 14.108 1.00 92.06 91 ARG A N 1
ATOM 683 C CA . ARG A 1 91 ? 0.664 12.587 13.476 1.00 92.06 91 ARG A CA 1
ATOM 684 C C . ARG A 1 91 ? 1.114 13.696 14.430 1.00 92.06 91 ARG A C 1
ATOM 686 O O . ARG A 1 91 ? 1.736 14.645 13.970 1.00 92.06 91 ARG A O 1
ATOM 693 N N . LYS A 1 92 ? 0.794 13.598 15.724 1.00 89.50 9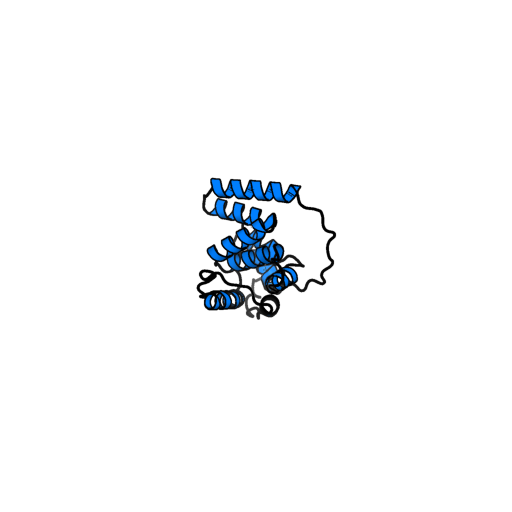2 LYS A N 1
ATOM 694 C CA . LYS A 1 92 ? 1.206 14.585 16.740 1.00 89.50 92 LYS A CA 1
ATOM 695 C C . LYS A 1 92 ? 2.689 14.469 17.089 1.00 89.50 92 LYS A C 1
ATOM 697 O O . LYS A 1 92 ? 3.309 15.473 17.410 1.00 89.50 92 LYS A O 1
ATOM 702 N N . SER A 1 93 ? 3.240 13.261 17.015 1.00 82.56 93 SER A N 1
ATOM 703 C CA . SER A 1 93 ? 4.650 12.977 17.308 1.00 82.56 93 SER A CA 1
ATOM 704 C C . SER A 1 93 ? 5.578 13.161 16.103 1.00 82.56 93 SER A C 1
ATOM 706 O O . SER A 1 93 ? 6.791 13.040 16.246 1.00 82.56 93 SER A O 1
ATOM 708 N N . ALA A 1 94 ? 5.032 13.427 14.913 1.00 75.75 94 ALA A N 1
ATOM 709 C CA . ALA A 1 94 ? 5.821 13.571 13.700 1.00 75.75 94 ALA A CA 1
ATOM 710 C C . ALA A 1 94 ? 6.685 14.840 13.758 1.00 75.75 94 ALA A C 1
ATOM 712 O O . ALA A 1 94 ? 6.179 15.958 13.676 1.00 75.75 94 ALA A O 1
ATOM 713 N N . VAL A 1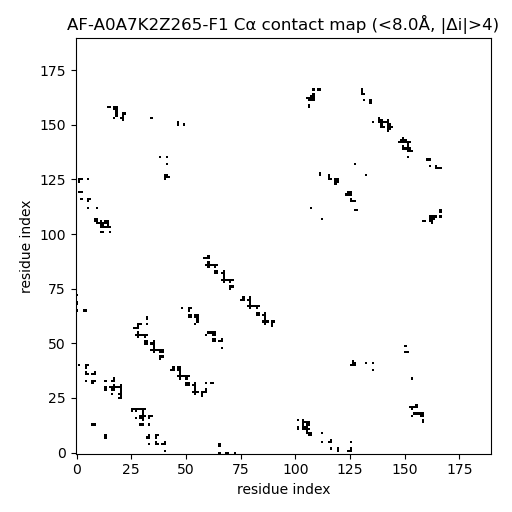 95 ? 8.003 14.657 13.847 1.00 66.44 95 VAL A N 1
ATOM 714 C CA . VAL A 1 95 ? 8.969 15.735 13.620 1.00 66.44 95 VAL A CA 1
ATOM 715 C C . VAL A 1 95 ? 8.983 16.032 12.123 1.00 66.44 95 VAL A C 1
ATOM 717 O O . VAL A 1 95 ? 9.261 15.138 11.319 1.00 66.44 95 VAL A O 1
ATOM 720 N N . ALA A 1 96 ? 8.665 17.272 11.744 1.00 57.94 96 ALA A N 1
ATOM 721 C CA . ALA A 1 96 ? 8.732 17.715 10.357 1.00 57.94 96 ALA A CA 1
ATOM 722 C C . ALA A 1 96 ? 10.164 17.531 9.837 1.00 57.94 96 ALA A C 1
ATOM 724 O O . ALA A 1 96 ? 11.071 18.258 10.234 1.00 57.94 96 ALA A O 1
ATOM 725 N N . HIS A 1 97 ? 10.368 16.535 8.977 1.00 51.75 97 HIS A N 1
ATOM 726 C CA . HIS A 1 97 ? 11.612 16.416 8.234 1.00 51.75 97 HIS A CA 1
ATOM 727 C C . HIS A 1 97 ? 11.526 17.342 7.018 1.00 51.75 97 HIS A C 1
ATOM 729 O O . HIS A 1 97 ? 10.480 17.365 6.357 1.00 51.75 97 HIS A O 1
ATOM 735 N N . PRO A 1 98 ? 12.581 18.123 6.725 1.00 51.50 98 PRO A N 1
ATOM 736 C CA . PRO A 1 98 ? 12.644 18.864 5.474 1.00 51.50 98 PRO A CA 1
ATOM 737 C C . PRO A 1 98 ? 12.481 17.877 4.308 1.00 51.50 98 PRO A C 1
ATOM 739 O O . PRO A 1 98 ? 12.929 16.734 4.429 1.00 51.50 98 PRO A O 1
ATOM 742 N N . PRO A 1 99 ? 11.832 18.273 3.198 1.00 54.22 99 PRO A N 1
ATOM 743 C CA . PRO A 1 99 ? 11.736 17.402 2.041 1.00 54.22 99 PRO A CA 1
ATOM 744 C C . PRO A 1 99 ? 13.158 17.116 1.558 1.00 54.22 99 PRO A C 1
ATOM 746 O O . PRO A 1 99 ? 13.842 18.004 1.046 1.00 54.22 99 PRO A O 1
ATOM 749 N N . CYS A 1 100 ? 13.621 15.884 1.756 1.00 51.78 100 CYS A N 1
ATOM 750 C CA . CYS A 1 100 ? 14.753 15.373 1.009 1.00 51.78 100 CYS A CA 1
ATOM 751 C C . CYS A 1 100 ? 14.347 15.487 -0.461 1.00 51.78 100 CYS A C 1
ATOM 753 O O . CYS A 1 100 ? 13.342 14.903 -0.866 1.00 51.78 100 CYS A O 1
ATOM 755 N N . ARG A 1 101 ? 15.051 16.321 -1.234 1.00 50.66 101 ARG A N 1
ATOM 756 C CA . ARG A 1 101 ? 14.911 16.332 -2.691 1.00 50.66 101 ARG A CA 1
ATOM 757 C C . ARG A 1 101 ? 15.570 15.049 -3.171 1.00 50.66 101 ARG A C 1
ATOM 759 O O . ARG A 1 101 ? 16.772 15.019 -3.401 1.00 50.66 101 ARG A O 1
ATOM 766 N N . GLU A 1 102 ? 14.801 13.976 -3.153 1.00 54.56 102 GLU A N 1
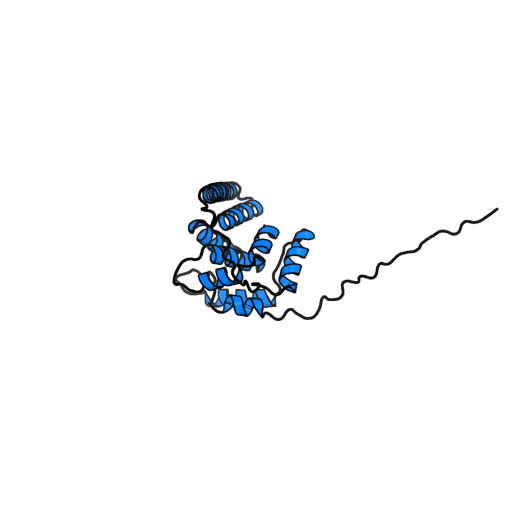ATOM 767 C CA . GLU A 1 102 ? 15.170 12.743 -3.822 1.00 54.56 102 GLU A CA 1
ATOM 768 C C . GLU A 1 102 ? 14.827 12.978 -5.295 1.00 54.56 102 GLU A C 1
ATOM 770 O O . GLU A 1 102 ? 13.696 13.360 -5.597 1.00 54.56 102 GLU A O 1
ATOM 775 N N . ASP A 1 103 ? 15.810 12.859 -6.192 1.00 55.75 103 ASP A N 1
ATOM 776 C CA . ASP A 1 103 ? 15.580 12.854 -7.640 1.00 55.75 103 ASP A CA 1
ATOM 777 C C . ASP A 1 103 ? 14.810 11.565 -7.967 1.00 55.75 103 ASP A C 1
ATOM 779 O O . ASP A 1 103 ? 15.371 10.536 -8.344 1.00 55.75 103 ASP A O 1
ATOM 783 N N . GLY A 1 104 ? 13.510 11.593 -7.677 1.00 63.72 104 GLY A N 1
ATOM 784 C CA . GLY A 1 104 ? 12.697 10.402 -7.531 1.00 63.72 104 GLY A CA 1
ATOM 785 C C . GLY A 1 104 ? 12.273 9.897 -8.890 1.00 63.72 104 GLY A C 1
ATOM 786 O O . GLY A 1 104 ? 11.337 10.422 -9.503 1.00 63.72 104 GLY A O 1
ATOM 787 N N . ARG A 1 105 ? 12.926 8.838 -9.373 1.00 77.88 105 ARG A N 1
ATOM 788 C CA . ARG A 1 105 ? 12.341 8.094 -10.485 1.00 77.88 105 ARG A CA 1
ATOM 789 C C . ARG A 1 105 ? 10.961 7.588 -10.034 1.00 77.88 105 ARG A C 1
ATOM 791 O O . ARG A 1 105 ? 10.831 7.079 -8.916 1.00 77.88 105 ARG A O 1
ATOM 798 N N . PRO A 1 106 ? 9.926 7.676 -10.879 1.00 86.06 106 PRO A N 1
ATOM 799 C CA . PRO A 1 106 ? 8.619 7.168 -10.506 1.00 86.06 106 PRO A CA 1
ATOM 800 C C . PRO A 1 106 ? 8.690 5.651 -10.289 1.00 86.06 106 PRO A C 1
ATOM 802 O O . PRO A 1 106 ? 9.348 4.928 -11.036 1.00 86.06 106 PRO A O 1
ATOM 805 N N . LEU A 1 107 ? 7.987 5.163 -9.265 1.00 90.50 107 LEU A N 1
ATOM 806 C CA . LEU A 1 107 ? 7.908 3.731 -8.961 1.00 90.50 107 LEU A CA 1
ATOM 807 C C . LEU A 1 107 ? 7.222 2.933 -10.081 1.00 90.50 107 LEU A C 1
ATOM 809 O O . LEU A 1 107 ? 7.572 1.785 -10.334 1.00 90.50 107 LEU A O 1
ATOM 813 N N . LEU A 1 108 ? 6.228 3.543 -10.727 1.00 91.00 108 LEU A N 1
ATOM 814 C CA . LEU A 1 108 ? 5.428 2.947 -11.792 1.00 91.00 108 LEU A CA 1
ATOM 815 C C . LEU A 1 108 ? 5.457 3.848 -13.026 1.00 91.00 108 LEU A C 1
ATOM 817 O O . LEU A 1 108 ? 5.476 5.076 -12.905 1.00 91.00 108 LEU A O 1
ATOM 821 N N . ALA A 1 109 ? 5.374 3.243 -14.210 1.00 90.88 109 ALA A N 1
ATOM 822 C CA . ALA A 1 109 ? 5.250 3.976 -15.465 1.00 90.88 109 ALA A CA 1
ATOM 823 C C . ALA A 1 109 ? 4.021 4.905 -15.473 1.00 90.88 109 ALA A C 1
ATOM 825 O O . ALA A 1 109 ? 2.953 4.558 -14.961 1.00 90.88 109 ALA A O 1
ATOM 826 N N . ASP A 1 110 ? 4.150 6.066 -16.116 1.00 90.25 110 ASP A N 1
ATOM 827 C CA . ASP A 1 110 ? 3.144 7.138 -16.173 1.00 90.25 110 ASP A CA 1
ATOM 828 C C . ASP A 1 110 ? 1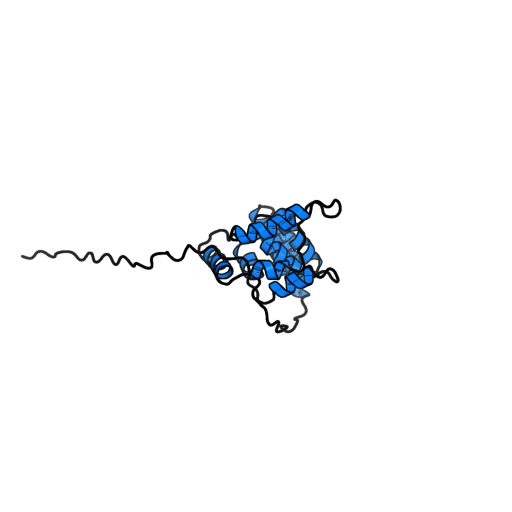.739 6.643 -16.507 1.00 90.25 110 ASP A C 1
ATOM 830 O O . ASP A 1 110 ? 0.775 6.971 -15.818 1.00 90.25 110 ASP A O 1
ATOM 834 N N . ARG A 1 111 ? 1.616 5.777 -17.515 1.00 89.31 111 ARG A N 1
ATOM 835 C CA . ARG A 1 111 ? 0.325 5.215 -17.927 1.00 89.31 111 ARG A CA 1
ATOM 836 C C . ARG A 1 111 ? -0.361 4.429 -16.807 1.00 89.31 111 ARG A C 1
ATOM 838 O O . ARG A 1 111 ? -1.576 4.525 -16.654 1.00 89.31 111 ARG A O 1
ATOM 845 N N . ILE A 1 112 ? 0.403 3.698 -15.996 1.00 91.75 112 ILE A N 1
ATOM 846 C CA . ILE A 1 112 ? -0.118 2.953 -14.842 1.00 91.75 112 ILE A CA 1
ATOM 847 C C . ILE A 1 112 ? -0.548 3.936 -13.752 1.00 91.75 112 ILE A C 1
ATOM 849 O O . ILE A 1 112 ? -1.662 3.843 -13.239 1.00 91.75 112 ILE A O 1
ATOM 853 N N . ARG A 1 113 ? 0.300 4.927 -13.456 1.00 91.88 113 ARG A N 1
ATOM 854 C CA . ARG A 1 113 ? 0.032 5.982 -12.467 1.00 91.88 113 ARG A CA 1
ATOM 855 C C . ARG A 1 113 ? -1.269 6.723 -12.766 1.00 91.88 113 ARG A C 1
ATOM 857 O O . ARG A 1 113 ? -2.162 6.795 -11.918 1.00 91.88 113 ARG A O 1
ATOM 864 N N . TYR A 1 114 ? -1.407 7.210 -13.997 1.00 91.06 114 TYR A N 1
ATOM 865 C CA . TYR A 1 114 ? -2.608 7.898 -14.458 1.00 91.06 114 TYR A CA 1
ATOM 866 C C . TYR A 1 114 ? -3.819 6.967 -14.521 1.00 91.06 114 TYR A C 1
ATOM 868 O O . TYR A 1 114 ? -4.911 7.383 -14.139 1.00 91.06 114 TYR A O 1
ATOM 876 N N . GLY A 1 115 ? -3.639 5.705 -14.920 1.00 92.38 115 GLY A N 1
ATOM 877 C CA . GLY A 1 115 ? -4.703 4.699 -14.919 1.00 92.38 115 GLY A CA 1
ATOM 878 C C . GLY A 1 115 ? -5.314 4.478 -13.532 1.00 92.38 115 GLY A C 1
ATOM 879 O O . GLY A 1 115 ? -6.539 4.508 -13.393 1.00 92.38 115 GLY A O 1
ATOM 880 N N . LEU A 1 116 ? -4.475 4.346 -12.498 1.00 92.62 116 LEU A N 1
ATOM 881 C CA . LEU A 1 116 ? -4.911 4.187 -11.105 1.00 92.62 116 LEU A CA 1
ATOM 882 C C . LEU A 1 116 ? -5.696 5.410 -10.610 1.00 92.62 116 LEU A C 1
ATOM 884 O O . LEU A 1 116 ? -6.782 5.271 -10.041 1.00 92.62 116 LEU A O 1
ATOM 888 N N . LEU A 1 117 ? -5.182 6.618 -10.863 1.00 93.56 117 LEU A N 1
ATOM 889 C CA . LEU A 1 117 ? -5.855 7.861 -10.471 1.00 93.56 117 LEU A CA 1
ATOM 890 C C . LEU A 1 117 ? -7.180 8.050 -11.222 1.00 93.56 117 LEU A C 1
ATOM 892 O O . LEU A 1 117 ? -8.188 8.423 -10.621 1.00 93.56 117 LEU A O 1
ATOM 896 N N . ALA A 1 118 ? -7.211 7.740 -12.518 1.00 91.81 118 ALA A N 1
ATOM 897 C CA . ALA A 1 118 ? -8.417 7.830 -13.331 1.00 91.81 118 ALA A CA 1
ATOM 898 C C . ALA A 1 118 ? -9.491 6.823 -12.885 1.00 91.81 118 ALA A C 1
ATOM 900 O O . ALA A 1 118 ? -10.670 7.176 -12.842 1.00 91.81 118 ALA A O 1
ATOM 901 N N . ALA A 1 119 ? -9.107 5.596 -12.509 1.00 91.06 119 ALA A N 1
ATOM 902 C CA . ALA A 1 119 ? -10.024 4.616 -11.925 1.00 91.06 119 ALA A CA 1
ATOM 903 C C . ALA A 1 119 ? -10.644 5.142 -10.622 1.00 91.06 119 ALA A C 1
ATOM 905 O O . ALA A 1 119 ? -11.868 5.131 -10.479 1.00 91.06 119 ALA A O 1
ATOM 906 N N . CYS A 1 120 ? -9.820 5.709 -9.734 1.00 92.56 120 CYS A N 1
ATOM 907 C CA . CYS A 1 120 ? -10.296 6.321 -8.494 1.00 92.56 120 CYS A CA 1
ATOM 908 C C . CYS A 1 120 ? -11.285 7.467 -8.752 1.00 92.56 120 CYS A C 1
ATOM 910 O O . CYS A 1 120 ? -12.320 7.540 -8.093 1.00 92.56 120 CYS A O 1
ATOM 912 N N . ASN A 1 121 ? -11.001 8.337 -9.727 1.00 91.31 121 ASN A N 1
ATOM 913 C CA . ASN A 1 121 ? -11.873 9.467 -10.071 1.00 91.31 121 ASN A CA 1
ATOM 914 C C . ASN A 1 121 ? -13.235 9.026 -10.627 1.00 91.31 121 ASN A C 1
ATOM 916 O O . ASN A 1 121 ? -14.221 9.739 -10.464 1.00 91.31 121 ASN A O 1
ATOM 920 N N . ARG A 1 122 ? -13.309 7.846 -11.252 1.00 92.69 122 ARG A N 1
ATOM 921 C CA . ARG A 1 122 ? -14.568 7.238 -11.713 1.00 92.69 122 ARG A CA 1
ATOM 922 C C . ARG A 1 122 ? -15.312 6.464 -10.618 1.00 92.69 122 ARG A C 1
ATOM 924 O O . ARG A 1 122 ? -16.363 5.899 -10.896 1.00 92.69 122 ARG A O 1
ATOM 931 N N . GLY A 1 123 ? -14.773 6.402 -9.399 1.00 90.31 123 GLY A N 1
ATOM 932 C CA . GLY A 1 123 ? -15.325 5.595 -8.308 1.00 90.31 123 GLY A CA 1
ATOM 933 C C . GLY A 1 123 ? -15.105 4.086 -8.469 1.00 90.31 123 GLY A C 1
ATOM 934 O O . GLY A 1 123 ? -15.721 3.309 -7.743 1.00 90.31 123 GLY A O 1
ATOM 935 N N . ALA A 1 124 ? -14.242 3.664 -9.399 1.00 89.75 124 ALA A N 1
ATOM 936 C CA . ALA A 1 124 ? -13.866 2.264 -9.573 1.00 89.75 124 ALA A CA 1
ATOM 937 C C . ALA A 1 124 ? -12.757 1.862 -8.585 1.00 89.75 124 ALA A C 1
ATOM 939 O O . ALA A 1 124 ? -11.993 2.707 -8.109 1.00 89.75 124 ALA A O 1
ATOM 940 N N . ASP A 1 125 ? -12.649 0.562 -8.299 1.00 87.75 125 ASP A N 1
ATOM 941 C CA . ASP A 1 125 ? -11.549 0.023 -7.498 1.00 87.75 125 ASP A CA 1
ATOM 942 C C . ASP A 1 125 ? -10.261 0.002 -8.345 1.00 87.75 125 ASP A C 1
ATOM 944 O O . ASP A 1 125 ? -10.245 -0.623 -9.411 1.00 87.75 125 ASP A O 1
ATOM 948 N N . PRO A 1 126 ? -9.196 0.720 -7.948 1.00 91.06 126 PRO A N 1
ATOM 949 C CA . PRO A 1 126 ? -7.956 0.748 -8.710 1.00 91.06 126 PRO A CA 1
ATOM 950 C C . PRO A 1 126 ? -7.243 -0.605 -8.622 1.00 91.06 126 PRO A C 1
ATOM 952 O O . PRO A 1 126 ? -7.027 -1.132 -7.532 1.00 91.06 126 PRO A O 1
ATOM 955 N N . ARG A 1 127 ? -6.836 -1.137 -9.776 1.00 91.38 127 ARG A N 1
ATOM 956 C CA . ARG A 1 127 ? -6.100 -2.401 -9.897 1.00 91.38 127 ARG A CA 1
ATOM 957 C C . ARG A 1 127 ? -4.842 -2.216 -10.724 1.00 91.38 127 ARG A C 1
ATOM 959 O O . ARG A 1 127 ? -4.812 -1.385 -11.638 1.00 91.38 127 ARG A O 1
ATOM 966 N N . LEU A 1 128 ? -3.800 -2.963 -10.376 1.00 90.62 128 LEU A N 1
ATOM 967 C CA . LEU A 1 128 ? -2.568 -2.974 -11.155 1.00 90.62 128 LEU A CA 1
ATOM 968 C C . LEU A 1 128 ? -2.766 -3.766 -12.459 1.00 90.62 128 LEU A C 1
ATOM 970 O O . LEU A 1 128 ? -3.573 -4.688 -12.514 1.00 90.62 128 LEU A O 1
ATOM 974 N N . PRO A 1 129 ? -2.043 -3.428 -13.538 1.00 89.44 129 PRO A N 1
ATOM 975 C CA . PRO A 1 129 ? -2.037 -4.256 -14.737 1.00 89.44 129 PRO A CA 1
ATOM 976 C C . PRO A 1 129 ? -1.464 -5.648 -14.449 1.00 89.44 129 PRO A C 1
ATOM 978 O O . PRO A 1 129 ? -0.509 -5.776 -13.681 1.00 89.44 129 PRO A O 1
ATOM 981 N N . ALA A 1 130 ? -1.955 -6.666 -15.163 1.00 86.88 130 ALA A N 1
ATOM 982 C CA . ALA A 1 130 ? -1.539 -8.063 -14.992 1.00 86.88 130 ALA A CA 1
ATOM 983 C C . ALA A 1 130 ? -0.013 -8.275 -15.053 1.00 86.88 130 ALA A C 1
ATOM 985 O O . ALA A 1 130 ? 0.524 -9.137 -14.364 1.00 86.88 130 ALA A O 1
ATOM 986 N N . ALA A 1 131 ? 0.702 -7.474 -15.850 1.00 86.38 131 ALA A N 1
ATOM 987 C CA . ALA A 1 131 ? 2.159 -7.537 -15.939 1.00 86.38 131 ALA A CA 1
ATOM 988 C C . ALA A 1 131 ? 2.850 -7.138 -14.620 1.00 86.38 131 ALA A C 1
ATOM 990 O O . ALA A 1 131 ? 3.814 -7.781 -14.215 1.00 86.38 131 ALA A O 1
ATOM 991 N N . VAL A 1 132 ? 2.332 -6.123 -13.920 1.00 87.81 132 VAL A N 1
ATOM 992 C CA . VAL A 1 132 ? 2.836 -5.717 -12.600 1.00 87.81 132 VAL A CA 1
ATOM 993 C C . VAL A 1 132 ? 2.435 -6.739 -11.537 1.00 87.81 132 VAL A C 1
ATOM 995 O O . VAL A 1 132 ? 3.254 -7.123 -10.703 1.00 87.81 132 VAL A O 1
ATOM 998 N N . GLU A 1 133 ? 1.194 -7.223 -11.587 1.00 88.44 133 GLU A N 1
ATOM 999 C CA . GLU A 1 133 ? 0.724 -8.275 -10.679 1.00 88.44 133 GLU A CA 1
ATOM 1000 C C . GLU A 1 133 ? 1.571 -9.547 -10.794 1.00 88.44 133 GLU A C 1
ATOM 1002 O O . GLU A 1 133 ? 1.861 -10.180 -9.785 1.00 88.44 133 GLU A O 1
ATOM 1007 N N . ALA A 1 134 ? 2.018 -9.910 -12.000 1.00 87.06 134 ALA A N 1
ATOM 1008 C CA . ALA A 1 134 ? 2.875 -11.072 -12.216 1.00 87.06 134 ALA A CA 1
ATOM 1009 C C . ALA A 1 134 ? 4.240 -10.945 -11.516 1.00 87.06 134 ALA A C 1
ATOM 1011 O O . ALA A 1 134 ? 4.740 -11.938 -10.986 1.00 87.06 134 ALA A O 1
ATOM 1012 N N . VAL A 1 135 ? 4.821 -9.739 -11.473 1.00 88.25 135 VAL A N 1
ATOM 1013 C CA . VAL A 1 135 ? 6.063 -9.469 -10.726 1.00 88.25 135 VAL A CA 1
ATOM 1014 C C . VAL A 1 135 ? 5.834 -9.681 -9.229 1.00 88.25 135 VAL A C 1
ATOM 1016 O O . VAL A 1 135 ? 6.588 -10.405 -8.584 1.00 88.25 135 VAL A O 1
ATOM 1019 N N . LEU A 1 136 ? 4.752 -9.121 -8.682 1.00 87.81 136 LEU A N 1
ATOM 1020 C CA . LEU A 1 136 ? 4.419 -9.261 -7.259 1.00 87.81 136 LEU A CA 1
ATOM 1021 C C . LEU A 1 136 ? 4.050 -10.704 -6.881 1.00 87.81 136 LEU A C 1
ATOM 1023 O O . LEU A 1 136 ? 4.429 -11.180 -5.814 1.00 87.81 136 LEU A O 1
ATOM 1027 N N . ARG A 1 137 ? 3.368 -11.430 -7.772 1.00 84.31 137 ARG A N 1
ATOM 1028 C CA . ARG A 1 137 ? 3.008 -12.839 -7.573 1.00 84.31 137 ARG A CA 1
ATOM 1029 C C . ARG A 1 137 ? 4.234 -13.746 -7.523 1.00 84.31 137 ARG A C 1
ATOM 1031 O O . ARG A 1 137 ? 4.234 -14.692 -6.744 1.00 84.31 137 ARG A O 1
ATOM 1038 N N . ARG A 1 138 ? 5.273 -13.452 -8.313 1.00 83.88 138 ARG A N 1
ATOM 1039 C CA . ARG A 1 138 ? 6.551 -14.178 -8.250 1.00 83.88 138 ARG A CA 1
ATOM 1040 C C . ARG A 1 138 ? 7.175 -14.062 -6.860 1.00 83.88 138 ARG A C 1
ATOM 1042 O O . ARG A 1 138 ? 7.484 -15.078 -6.258 1.00 83.88 138 ARG A O 1
ATOM 1049 N N . LEU A 1 139 ? 7.223 -12.846 -6.308 1.00 82.88 139 LEU A N 1
ATOM 1050 C CA . LEU A 1 139 ? 7.722 -12.616 -4.946 1.00 82.88 139 LEU A CA 1
ATOM 1051 C C . LEU A 1 139 ? 6.923 -13.362 -3.874 1.00 82.88 139 LEU A C 1
ATOM 1053 O O . LEU A 1 139 ? 7.482 -13.749 -2.855 1.00 82.88 139 LEU A O 1
ATOM 1057 N N . ALA A 1 140 ? 5.612 -13.519 -4.072 1.00 75.19 140 ALA A N 1
ATOM 1058 C CA . ALA A 1 140 ? 4.769 -14.270 -3.147 1.00 75.19 140 ALA A CA 1
ATOM 1059 C C . ALA A 1 140 ? 5.020 -15.782 -3.231 1.00 75.19 140 ALA A C 1
ATOM 1061 O O . ALA A 1 140 ? 4.993 -16.448 -2.204 1.00 75.19 140 ALA A O 1
ATOM 1062 N N . ALA A 1 141 ? 5.288 -16.316 -4.426 1.00 71.38 141 ALA A N 1
ATOM 1063 C CA . ALA A 1 141 ? 5.627 -17.727 -4.605 1.00 71.38 141 ALA A CA 1
ATOM 1064 C C . ALA A 1 141 ? 6.981 -18.084 -3.969 1.00 71.38 141 ALA A C 1
ATOM 1066 O O . ALA A 1 141 ? 7.121 -19.159 -3.399 1.00 71.38 141 ALA A O 1
ATOM 1067 N N . ASP A 1 142 ? 7.944 -17.162 -4.015 1.00 64.12 142 ASP A N 1
ATOM 1068 C CA . ASP A 1 142 ? 9.275 -17.355 -3.429 1.00 64.12 142 ASP A CA 1
ATOM 1069 C C . ASP A 1 142 ? 9.292 -17.182 -1.894 1.00 64.12 142 ASP A C 1
ATOM 1071 O O . ASP A 1 142 ? 10.312 -17.422 -1.257 1.00 64.12 142 ASP A O 1
ATOM 1075 N N . ALA A 1 143 ? 8.183 -16.747 -1.281 1.00 64.12 143 ALA A N 1
ATOM 1076 C CA . ALA A 1 143 ? 8.097 -16.440 0.148 1.00 64.12 143 ALA A CA 1
ATOM 1077 C C . ALA A 1 143 ? 7.665 -17.620 1.037 1.00 64.12 143 ALA A C 1
ATOM 1079 O O . ALA A 1 143 ? 7.424 -17.414 2.231 1.00 64.12 143 ALA A O 1
ATOM 1080 N N . ASP A 1 144 ? 7.575 -18.834 0.486 1.00 57.00 144 ASP A N 1
ATOM 1081 C CA . ASP A 1 144 ? 7.212 -20.075 1.195 1.00 57.00 144 ASP A CA 1
ATOM 1082 C C . ASP A 1 144 ? 8.350 -20.606 2.103 1.00 57.00 144 ASP A C 1
ATOM 1084 O O . ASP A 1 144 ? 8.596 -21.805 2.209 1.00 57.00 144 ASP A O 1
ATOM 1088 N N . ASP A 1 145 ? 9.069 -19.690 2.757 1.00 54.91 145 ASP A N 1
ATOM 1089 C CA . ASP A 1 145 ? 10.035 -19.983 3.814 1.00 54.91 145 ASP A CA 1
ATOM 1090 C C . ASP A 1 145 ? 9.310 -20.035 5.174 1.00 54.91 145 ASP A C 1
ATOM 1092 O O . ASP A 1 145 ? 8.533 -19.131 5.517 1.00 54.91 145 ASP A O 1
ATOM 1096 N N . GLU A 1 146 ? 9.625 -21.045 5.996 1.00 54.31 146 GLU A N 1
ATOM 1097 C CA . GLU A 1 146 ? 9.010 -21.304 7.316 1.00 54.31 146 GLU A CA 1
ATOM 1098 C C . GLU A 1 146 ? 9.056 -20.102 8.290 1.00 54.31 146 GLU A C 1
ATOM 1100 O O . GLU A 1 146 ? 8.213 -20.000 9.181 1.00 54.31 146 GLU A O 1
ATOM 1105 N N . ASP A 1 147 ? 9.977 -19.149 8.104 1.00 57.22 147 ASP A N 1
ATOM 1106 C CA . ASP A 1 147 ? 10.187 -18.015 9.018 1.00 57.22 147 ASP A CA 1
ATOM 1107 C C . ASP A 1 147 ? 9.189 -16.846 8.854 1.00 57.22 147 ASP A C 1
ATOM 1109 O O . ASP A 1 147 ? 9.048 -16.034 9.771 1.00 57.22 147 ASP A O 1
ATOM 1113 N N . PHE A 1 148 ? 8.511 -16.697 7.703 1.00 51.88 148 PHE A N 1
ATOM 1114 C CA . PHE A 1 148 ? 7.647 -15.525 7.417 1.00 51.88 148 PHE A CA 1
ATOM 1115 C C . PHE A 1 148 ? 6.229 -15.863 6.931 1.00 51.88 148 PHE A C 1
ATOM 1117 O O . PHE A 1 148 ? 5.467 -14.950 6.604 1.00 51.88 148 PHE A O 1
ATOM 1124 N N . GLY A 1 149 ? 5.847 -17.143 6.911 1.00 57.66 149 GLY A N 1
ATOM 1125 C CA . GLY A 1 149 ? 4.460 -17.566 6.691 1.00 57.66 149 GLY A CA 1
ATOM 1126 C C . GLY A 1 149 ? 3.862 -17.132 5.348 1.00 57.66 149 GLY A C 1
ATOM 1127 O O . GLY A 1 149 ? 2.706 -16.712 5.309 1.00 57.66 149 GLY A O 1
ATOM 1128 N N . GLY A 1 150 ? 4.644 -17.177 4.262 1.00 70.06 150 GLY A N 1
ATOM 1129 C CA . GLY A 1 150 ? 4.164 -16.862 2.910 1.00 70.06 150 GLY A CA 1
ATOM 1130 C C . GLY A 1 150 ? 3.973 -15.369 2.618 1.00 70.06 150 GLY A C 1
ATOM 1131 O O . GLY A 1 150 ? 3.357 -15.009 1.613 1.00 70.06 150 GLY A O 1
ATOM 1132 N N . ILE A 1 151 ? 4.464 -14.470 3.480 1.00 80.62 151 ILE A N 1
ATOM 1133 C CA . ILE A 1 151 ? 4.398 -13.029 3.221 1.00 80.62 151 ILE A CA 1
ATOM 1134 C C . ILE A 1 151 ? 5.488 -12.633 2.208 1.00 80.62 151 ILE A C 1
ATOM 1136 O O . ILE A 1 151 ? 6.673 -12.752 2.533 1.00 80.62 151 ILE A O 1
ATOM 1140 N N . PRO A 1 152 ? 5.131 -12.094 1.022 1.00 84.94 152 PRO A N 1
ATOM 1141 C CA . PRO A 1 152 ? 6.102 -11.659 0.020 1.00 84.94 152 PRO A CA 1
ATOM 1142 C C . PRO A 1 152 ? 7.077 -10.641 0.606 1.00 84.94 152 PRO A C 1
ATOM 1144 O O . PRO A 1 152 ? 6.670 -9.754 1.365 1.00 84.94 152 PRO A O 1
ATOM 1147 N N . ARG A 1 153 ? 8.353 -10.739 0.217 1.00 84.88 153 ARG A N 1
ATOM 1148 C CA . ARG A 1 153 ? 9.413 -9.789 0.585 1.00 84.88 153 ARG A CA 1
ATOM 1149 C C . ARG A 1 153 ? 9.855 -8.997 -0.649 1.00 84.88 153 ARG A C 1
ATOM 1151 O O . ARG A 1 153 ? 9.965 -9.581 -1.726 1.00 84.88 153 ARG A O 1
ATOM 1158 N N . PRO A 1 154 ? 10.107 -7.684 -0.533 1.00 85.31 154 PRO A N 1
ATOM 1159 C CA . PRO A 1 154 ? 10.622 -6.915 -1.655 1.00 85.31 154 PRO A CA 1
ATOM 1160 C C . PRO A 1 154 ? 12.092 -7.268 -1.909 1.00 85.31 154 PRO A C 1
ATOM 1162 O O . PRO A 1 154 ? 12.890 -7.354 -0.977 1.00 85.31 154 PRO A O 1
ATOM 1165 N N . THR A 1 155 ? 12.457 -7.442 -3.177 1.00 84.94 155 THR A N 1
ATOM 1166 C CA . THR A 1 155 ? 13.852 -7.585 -3.615 1.00 84.94 155 THR A CA 1
ATOM 1167 C C . THR A 1 155 ? 14.452 -6.221 -3.951 1.00 84.94 155 THR A C 1
ATOM 1169 O O . THR A 1 155 ? 13.728 -5.273 -4.260 1.00 84.94 155 THR A O 1
ATOM 1172 N N . ALA A 1 156 ? 15.783 -6.107 -3.905 1.00 82.88 156 ALA A N 1
ATOM 1173 C CA . ALA A 1 156 ? 16.476 -4.845 -4.189 1.00 82.88 156 ALA A CA 1
ATOM 1174 C C . ALA A 1 156 ? 16.198 -4.323 -5.611 1.00 82.88 156 ALA A C 1
ATOM 1176 O O . ALA A 1 156 ? 16.113 -3.115 -5.825 1.00 82.88 156 ALA A O 1
ATOM 1177 N N . ASP A 1 157 ? 15.981 -5.235 -6.562 1.00 85.19 157 ASP A N 1
ATOM 1178 C CA . ASP A 1 157 ? 15.689 -4.909 -7.958 1.00 85.19 157 ASP A CA 1
ATOM 1179 C C . ASP A 1 157 ? 14.208 -4.605 -8.222 1.00 85.19 157 ASP A C 1
ATOM 1181 O O . ASP A 1 157 ? 13.881 -4.033 -9.266 1.00 85.19 157 ASP A O 1
ATOM 1185 N N . LEU A 1 158 ? 13.307 -4.905 -7.274 1.00 87.62 158 LEU A N 1
ATOM 1186 C CA . LEU A 1 158 ? 11.859 -4.750 -7.443 1.00 87.62 158 LEU A CA 1
ATOM 1187 C C . LEU A 1 158 ? 11.451 -3.351 -7.924 1.00 87.62 158 LEU A C 1
ATOM 1189 O O . LEU A 1 158 ? 10.688 -3.266 -8.888 1.00 87.62 158 LEU A O 1
ATOM 1193 N N . PRO A 1 159 ? 11.942 -2.237 -7.343 1.00 87.12 159 PRO A N 1
ATOM 1194 C CA . PRO A 1 159 ? 11.576 -0.919 -7.842 1.00 87.12 159 PRO A CA 1
ATOM 1195 C C . PRO A 1 159 ? 11.947 -0.742 -9.320 1.00 87.12 159 PRO A C 1
ATOM 1197 O O . PRO A 1 159 ? 11.338 0.073 -10.012 1.00 87.12 159 PRO A O 1
ATOM 1200 N N . THR A 1 160 ? 13.018 -1.398 -9.790 1.00 87.31 160 THR A N 1
ATOM 1201 C CA . THR A 1 160 ? 13.563 -1.240 -11.153 1.00 87.31 160 THR A CA 1
ATOM 1202 C C . THR A 1 160 ? 12.788 -2.096 -12.128 1.00 87.31 160 THR A C 1
ATOM 1204 O O . THR A 1 160 ? 12.471 -1.632 -13.220 1.00 87.31 160 THR A O 1
ATOM 1207 N N . GLU A 1 161 ? 12.405 -3.300 -11.713 1.00 89.19 161 GLU A N 1
ATOM 1208 C CA . GLU A 1 161 ? 11.468 -4.126 -12.466 1.00 89.19 161 GLU A CA 1
ATOM 1209 C C . GLU A 1 161 ? 10.135 -3.399 -12.662 1.00 89.19 161 GLU A C 1
ATOM 1211 O O . GLU A 1 161 ? 9.678 -3.277 -13.796 1.00 89.19 161 GLU A O 1
ATOM 1216 N N . LEU A 1 162 ? 9.558 -2.839 -11.590 1.00 88.62 162 LEU A N 1
ATOM 1217 C CA . LEU A 1 162 ? 8.266 -2.141 -11.619 1.00 88.62 162 LEU A CA 1
ATOM 1218 C C . LEU A 1 162 ? 8.256 -0.912 -12.538 1.00 88.62 162 LEU A C 1
ATOM 1220 O O . LEU A 1 162 ? 7.284 -0.697 -13.267 1.00 88.62 162 LEU A O 1
ATOM 1224 N N . ALA A 1 163 ? 9.340 -0.135 -12.544 1.00 87.44 163 ALA A N 1
ATOM 1225 C CA . ALA A 1 163 ? 9.481 1.026 -13.421 1.00 87.44 163 ALA A CA 1
ATOM 1226 C C . ALA A 1 163 ? 9.577 0.636 -14.908 1.00 87.44 163 ALA A C 1
ATOM 1228 O O . ALA A 1 163 ? 9.151 1.401 -15.772 1.00 87.44 163 ALA A O 1
ATOM 1229 N N . ASN A 1 164 ? 10.102 -0.559 -15.198 1.00 87.25 164 ASN A N 1
ATOM 1230 C CA . ASN A 1 164 ? 10.360 -1.052 -16.551 1.00 87.25 164 ASN A CA 1
ATOM 1231 C C . ASN A 1 164 ? 9.310 -2.055 -17.057 1.00 87.25 164 ASN A C 1
ATOM 1233 O O . ASN A 1 164 ? 9.486 -2.613 -18.142 1.00 87.25 164 ASN A O 1
ATOM 1237 N N . VAL A 1 165 ? 8.228 -2.306 -16.306 1.00 86.00 165 VAL A N 1
ATOM 1238 C CA . VAL A 1 165 ? 7.170 -3.221 -16.754 1.00 86.00 165 VAL A CA 1
ATOM 1239 C C . VAL A 1 165 ? 6.592 -2.708 -18.077 1.00 86.00 165 VAL A C 1
ATOM 1241 O O . VAL A 1 165 ? 6.080 -1.583 -18.121 1.00 86.00 165 VAL A O 1
ATOM 1244 N N . PRO A 1 166 ? 6.633 -3.512 -19.157 1.00 73.44 166 PRO A N 1
ATOM 1245 C CA . PRO A 1 166 ? 6.074 -3.105 -20.431 1.00 73.44 166 PRO A CA 1
ATOM 1246 C C . PRO A 1 166 ? 4.572 -2.902 -20.266 1.00 73.44 166 PRO A C 1
ATOM 1248 O O . PRO A 1 166 ? 3.832 -3.807 -19.872 1.00 73.44 166 PRO A O 1
ATOM 1251 N N . VAL A 1 167 ? 4.116 -1.688 -20.557 1.00 66.19 167 VAL A N 1
ATO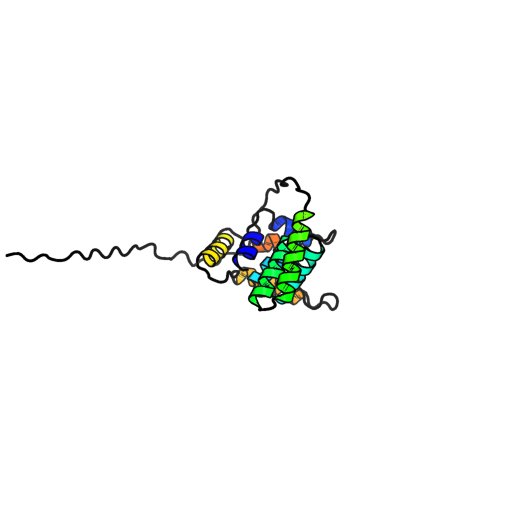M 1252 C CA . VAL A 1 167 ? 2.687 -1.398 -20.574 1.00 66.19 167 VAL A CA 1
ATOM 1253 C C . VAL A 1 167 ? 2.115 -2.052 -21.832 1.00 66.19 167 VAL A C 1
ATOM 1255 O O . VAL A 1 167 ? 2.645 -1.792 -22.915 1.00 66.19 167 VAL A O 1
ATOM 1258 N N . PRO A 1 168 ? 1.081 -2.909 -21.735 1.00 58.91 168 PRO A N 1
ATOM 1259 C CA . PRO A 1 168 ? 0.496 -3.516 -22.921 1.00 58.91 168 PRO A CA 1
ATOM 1260 C C . PRO A 1 168 ? 0.049 -2.414 -23.885 1.00 58.91 168 PRO A C 1
ATOM 1262 O O . PRO A 1 168 ? -0.689 -1.498 -23.511 1.00 58.91 168 PRO A O 1
ATOM 1265 N N . ALA A 1 169 ? 0.537 -2.484 -25.123 1.00 55.94 169 ALA A N 1
ATOM 1266 C CA . ALA A 1 169 ? 0.083 -1.618 -26.195 1.00 55.94 169 ALA A CA 1
ATOM 1267 C C . ALA A 1 169 ? -1.368 -1.993 -26.520 1.00 55.94 169 ALA A C 1
ATOM 1269 O O . ALA A 1 169 ? -1.621 -3.070 -27.053 1.00 55.94 169 ALA A O 1
ATOM 1270 N N . GLY A 1 170 ? -2.312 -1.124 -26.157 1.00 55.38 170 GLY A N 1
ATOM 1271 C CA . GLY A 1 170 ? -3.715 -1.280 -26.538 1.00 55.38 170 GLY A CA 1
ATOM 1272 C C . GLY A 1 170 ? -4.707 -1.006 -25.416 1.00 55.38 170 GLY A C 1
ATOM 1273 O O . GLY A 1 170 ? -5.299 -1.941 -24.900 1.00 55.38 170 GLY A O 1
ATOM 1274 N N . VAL A 1 171 ? -4.886 0.274 -25.074 1.00 47.84 171 VAL A N 1
ATOM 1275 C CA . VAL A 1 171 ? -6.193 0.967 -25.017 1.00 47.84 171 VAL A CA 1
ATOM 1276 C C . VAL A 1 171 ? -5.881 2.449 -25.258 1.00 47.84 171 VAL A C 1
ATOM 1278 O O . VAL A 1 171 ? -5.941 3.273 -24.350 1.00 47.84 171 VAL A O 1
ATOM 1281 N N . ASP A 1 172 ? -5.391 2.767 -26.452 1.00 45.00 172 ASP A N 1
ATOM 1282 C CA . ASP A 1 172 ? -5.432 4.130 -26.993 1.00 45.00 172 ASP A CA 1
ATOM 1283 C C . ASP A 1 172 ? -6.493 4.118 -28.093 1.00 45.00 172 ASP A C 1
ATOM 1285 O O . ASP A 1 172 ? -6.182 4.207 -29.270 1.00 45.00 172 ASP A O 1
ATOM 1289 N N . ASP A 1 173 ? -7.739 3.876 -27.686 1.00 42.16 173 ASP A N 1
ATOM 1290 C CA . ASP A 1 173 ? -8.932 4.093 -28.506 1.00 42.16 173 ASP A CA 1
ATOM 1291 C C . ASP A 1 173 ? -10.136 4.211 -27.560 1.00 42.16 173 ASP A C 1
ATOM 1293 O O . ASP A 1 173 ? -10.965 3.317 -27.404 1.00 42.16 173 ASP A O 1
ATOM 1297 N N . ILE A 1 174 ? -10.160 5.292 -26.778 1.00 44.97 174 ILE A N 1
ATOM 1298 C CA . ILE A 1 174 ? -11.439 5.819 -26.309 1.00 44.97 174 ILE A CA 1
ATOM 1299 C C . ILE A 1 174 ? -11.711 6.995 -27.227 1.00 44.97 174 ILE A C 1
ATOM 1301 O O . ILE A 1 174 ? -11.195 8.093 -27.014 1.00 44.97 174 ILE A O 1
ATOM 1305 N N . ASP A 1 175 ? -12.467 6.685 -28.276 1.00 39.34 175 ASP A N 1
ATOM 1306 C CA . ASP A 1 175 ? -13.214 7.590 -29.135 1.00 39.34 175 ASP A CA 1
ATOM 1307 C C . ASP A 1 175 ? -13.482 8.947 -28.465 1.00 39.34 175 ASP A C 1
ATOM 1309 O O . ASP A 1 175 ? -14.396 9.118 -27.657 1.00 39.34 175 ASP A O 1
ATOM 1313 N N . LEU A 1 176 ? -12.692 9.945 -28.859 1.00 44.88 176 LEU A N 1
ATOM 1314 C CA . LEU A 1 176 ? -13.026 11.362 -28.707 1.00 44.88 176 LEU A CA 1
ATOM 1315 C C . LEU A 1 176 ? -13.939 11.841 -29.849 1.00 44.88 176 LEU A C 1
ATOM 1317 O O . LEU A 1 176 ? -14.076 13.046 -30.073 1.00 44.88 176 LEU A O 1
ATOM 1321 N N . HIS A 1 177 ? -14.613 10.928 -30.560 1.00 40.28 177 HIS A N 1
ATOM 1322 C CA . HIS A 1 177 ? -15.705 11.298 -31.446 1.00 40.28 177 HIS A CA 1
ATOM 1323 C C . HIS A 1 177 ? -16.916 11.747 -30.621 1.00 40.28 177 HIS A C 1
ATOM 1325 O O . HIS A 1 177 ? -17.839 10.997 -30.315 1.00 40.28 177 HIS A O 1
ATOM 1331 N N . HIS A 1 178 ? -16.918 13.043 -30.309 1.00 43.34 178 HIS A N 1
ATOM 1332 C CA . HIS A 1 178 ? -18.123 13.835 -30.124 1.00 43.34 178 HIS A CA 1
ATOM 1333 C C . HIS A 1 178 ? -19.096 13.546 -31.282 1.00 43.34 178 HIS A C 1
ATOM 1335 O O . HIS A 1 178 ? -19.034 14.172 -32.341 1.00 43.34 178 HIS A O 1
ATOM 1341 N N . THR A 1 179 ? -20.042 12.629 -31.083 1.00 41.41 179 THR A N 1
ATOM 1342 C CA . THR A 1 179 ? -21.293 12.609 -31.841 1.00 41.41 179 THR A CA 1
ATOM 1343 C C . THR A 1 179 ? -22.105 13.828 -31.420 1.00 41.41 179 THR A C 1
ATOM 1345 O O . THR A 1 179 ? -22.945 13.775 -30.523 1.00 41.41 179 THR A O 1
ATOM 1348 N N . GLY A 1 180 ? -21.806 14.964 -32.047 1.00 43.09 180 GLY A N 1
ATOM 1349 C CA . GLY A 1 180 ? -22.698 16.111 -32.100 1.00 43.09 180 GLY A CA 1
ATOM 1350 C C . GLY A 1 180 ? -23.877 15.764 -32.999 1.00 43.09 180 GLY A C 1
ATOM 1351 O O . GLY A 1 180 ? -23.854 16.025 -34.199 1.00 43.09 180 GLY A O 1
ATOM 1352 N N . THR A 1 181 ? -24.899 15.139 -32.423 1.00 45.34 181 THR A N 1
ATOM 1353 C CA . THR A 1 181 ? -26.186 14.894 -33.073 1.00 45.34 181 THR A CA 1
ATOM 1354 C C . THR A 1 181 ? -26.881 16.240 -33.288 1.00 45.34 181 THR A C 1
ATOM 1356 O O . THR A 1 181 ? -27.617 16.728 -32.434 1.00 45.34 181 THR A O 1
ATOM 1359 N N . GLY A 1 182 ? -26.611 16.882 -34.424 1.00 44.72 182 GLY A N 1
ATOM 1360 C CA . GLY A 1 182 ? -27.325 18.067 -34.889 1.00 44.72 182 GLY A CA 1
ATOM 1361 C C . GLY A 1 182 ? -28.726 17.693 -35.364 1.00 44.72 182 GLY A C 1
ATOM 1362 O O . GLY A 1 182 ? -28.970 17.581 -36.560 1.00 44.72 182 GLY A O 1
ATOM 1363 N N . GLN A 1 183 ? -29.647 17.482 -34.427 1.00 50.53 183 GLN A N 1
ATOM 1364 C CA . GLN A 1 183 ? -31.072 17.395 -34.716 1.00 50.53 183 GLN A CA 1
ATOM 1365 C C . GLN A 1 183 ? -31.670 18.789 -34.485 1.00 50.53 183 GLN A C 1
ATOM 1367 O O . GLN A 1 183 ? -31.921 19.178 -33.348 1.00 50.53 183 GLN A O 1
ATOM 1372 N N . SER A 1 184 ? -31.867 19.562 -35.557 1.00 49.41 184 SER A N 1
ATOM 1373 C CA . SER A 1 184 ? -32.708 20.761 -35.508 1.00 49.41 184 SER A CA 1
ATOM 1374 C C . SER A 1 184 ? -33.811 20.660 -36.551 1.00 49.41 184 SER A C 1
ATOM 1376 O O . SER A 1 184 ? -33.590 20.384 -37.730 1.00 49.41 184 SER A O 1
ATOM 1378 N N . LEU A 1 185 ? -35.016 20.777 -36.017 1.00 51.72 185 LEU A N 1
ATOM 1379 C CA . LEU A 1 185 ? -36.307 20.435 -36.577 1.00 51.72 185 LEU A CA 1
ATOM 1380 C C . LEU A 1 185 ? -36.698 21.347 -37.745 1.00 51.72 185 LEU A C 1
ATOM 1382 O O . LEU A 1 185 ? -36.519 22.562 -37.704 1.00 51.72 185 LEU A O 1
ATOM 1386 N N . ARG A 1 186 ? -37.316 20.736 -38.763 1.00 47.03 186 ARG A N 1
ATOM 1387 C CA . ARG A 1 186 ? -38.111 21.418 -39.790 1.00 47.03 186 ARG A CA 1
ATOM 1388 C C . ARG A 1 186 ? -39.234 22.217 -39.120 1.00 47.03 186 ARG A C 1
ATOM 1390 O O . ARG A 1 186 ? -40.097 21.622 -38.480 1.00 47.03 186 ARG A O 1
ATOM 1397 N N . ALA A 1 187 ? -39.259 23.528 -39.335 1.00 53.59 187 ALA A N 1
ATOM 1398 C CA . ALA A 1 187 ? -40.446 24.350 -39.130 1.00 53.59 187 ALA A CA 1
ATOM 1399 C C . ALA A 1 187 ? -41.196 24.478 -40.465 1.00 53.59 187 ALA A C 1
ATOM 1401 O O . ALA A 1 187 ? -40.653 24.970 -41.454 1.00 53.59 187 ALA A O 1
ATOM 1402 N N . THR A 1 188 ? -42.429 23.975 -40.480 1.00 58.56 188 THR A N 1
ATOM 1403 C CA . THR A 1 188 ? -43.421 24.133 -41.548 1.00 58.56 188 THR A CA 1
ATOM 1404 C C . THR A 1 188 ? -44.137 25.475 -41.377 1.00 58.56 188 THR A C 1
ATOM 1406 O O . THR A 1 188 ? -44.455 25.866 -40.256 1.00 58.56 188 THR A O 1
ATOM 1409 N N . ALA A 1 189 ? -44.355 26.157 -42.503 1.00 38.84 189 ALA A N 1
ATOM 1410 C CA . ALA A 1 189 ? -45.067 27.426 -42.656 1.00 38.84 189 ALA A CA 1
ATOM 1411 C C . ALA A 1 189 ? -46.563 27.344 -42.286 1.00 38.84 189 ALA A C 1
ATOM 1413 O O . ALA A 1 189 ? -47.108 26.257 -42.070 1.00 38.84 189 ALA A O 1
ATOM 1414 N N . PRO A 1 190 ? -47.240 28.497 -42.258 1.00 64.38 190 PRO A N 1
ATOM 1415 C CA . PRO A 1 190 ? -48.275 28.719 -43.276 1.00 64.38 190 PRO A CA 1
ATOM 1416 C C . PRO A 1 190 ? -47.953 29.864 -44.242 1.00 64.38 190 PRO A C 1
ATOM 1418 O O . PRO A 1 190 ? -47.351 30.871 -43.805 1.00 64.38 190 PRO A O 1
#

Sequence (190 aa):
LGLAVSLVVNAEPAADALARLADTRRPDASGGLVFGCLLYLADHQDAARFWWQFAAGCGNRTAANCLSLHHRSHGQSRDADHWRAQSATLRKSAVAHPPCREDGRPLLADRIRYGLLAACNRGADPRLPAAVEAVLRRLAADADDEDFGGIPRPTADLPTELANVPVPAGVDDIDLHHTGTGQSLRATAP

pLDDT: mean 82.21, std 17.21, range [38.84, 98.06]